Protein AF-A0A6A7ACC2-F1 (afdb_monomer)

Secondary structure (DSSP, 8-state):
----------SBTTSHHHHHHHHHHHHHHHHH-TTT---GGG-PBPPSEEEE---SSS--EEEE-TT-B--EEEEE----SS------TTTHHHHHH---TTSS-HHHHHHHHHHHHTT--EEE-HHHHS-TT-HHHHHHHHHHHHHHHHHSSEEEE-TT-SSTTS-S--B--GGG-PEEE------HHHHTT--TT-TTTS---HHHHHHSPPPP--TT--TT--EEE--------PPP-----

Sequence (245 aa):
MLSKLQHCDDSGTQSESTMALARAWLLDCLTNHRQCSVGDSTLPKLPMRVIDVGTRDEEPSLVHTQGRRGKYCALSYCWGRHPFLRTTKATLAEHQKRIPLDDFPRTLKDAILISRKLCIPYIWIDALCIIQDDANDWAHESKAMASIYRNAIVTIIAASANDTTEGCFQTRARNRVWPVRIPTKLSRKQRRLMYSLSQRRWNLSSDFWGACRRPPRDPSASQDDLFVYTDHLQRDRGPIDDRAW

Structure (mmCIF, N/CA/C/O backbone):
data_AF-A0A6A7ACC2-F1
#
_entry.id   AF-A0A6A7ACC2-F1
#
loop_
_atom_site.group_PDB
_atom_site.id
_atom_site.type_symbol
_atom_site.label_atom_id
_atom_site.label_alt_id
_atom_site.label_comp_id
_atom_site.label_asym_id
_atom_site.label_entity_id
_atom_site.label_seq_id
_atom_site.pdbx_PDB_ins_code
_atom_site.Cartn_x
_atom_site.Cartn_y
_atom_site.Cartn_z
_atom_site.occupancy
_atom_site.B_iso_or_equiv
_atom_site.auth_seq_id
_atom_site.auth_comp_id
_atom_site.auth_asym_id
_atom_site.auth_atom_id
_atom_site.pdbx_PDB_model_num
ATOM 1 N N . MET A 1 1 ? 37.358 0.797 -9.051 1.00 29.05 1 MET A N 1
ATOM 2 C CA . MET A 1 1 ? 36.995 -0.635 -9.030 1.00 29.05 1 MET A CA 1
ATOM 3 C C . MET A 1 1 ? 35.478 -0.751 -9.201 1.00 29.05 1 MET A C 1
ATOM 5 O O . MET A 1 1 ? 34.773 -1.092 -8.267 1.00 29.05 1 MET A O 1
ATOM 9 N N . LEU A 1 2 ? 34.957 -0.361 -10.373 1.00 27.44 2 LEU A N 1
ATOM 10 C CA . LEU A 1 2 ? 33.524 -0.455 -10.677 1.00 27.44 2 LEU A CA 1
ATOM 11 C C . LEU A 1 2 ? 33.278 -1.864 -11.212 1.00 27.44 2 LEU A C 1
ATOM 13 O O . LEU A 1 2 ? 33.616 -2.169 -12.356 1.00 27.44 2 LEU A O 1
ATOM 17 N N . SER A 1 3 ? 32.825 -2.746 -10.325 1.00 29.25 3 SER A N 1
ATOM 18 C CA . SER A 1 3 ? 32.486 -4.119 -10.660 1.00 29.25 3 SER A CA 1
ATOM 19 C C . SER A 1 3 ? 31.404 -4.154 -11.741 1.00 29.25 3 SER A C 1
ATOM 21 O O . SER A 1 3 ? 30.505 -3.318 -11.813 1.00 29.25 3 SER A O 1
ATOM 23 N N . LYS A 1 4 ? 31.589 -5.129 -12.627 1.00 30.12 4 LYS A N 1
ATOM 24 C CA . LYS A 1 4 ? 30.778 -5.505 -13.781 1.00 30.12 4 LYS A CA 1
ATOM 25 C C . LYS A 1 4 ? 29.283 -5.276 -13.522 1.00 30.12 4 LYS A C 1
ATOM 27 O O . LYS A 1 4 ? 28.722 -5.893 -12.622 1.00 30.12 4 LYS A O 1
ATOM 32 N N . LEU A 1 5 ? 28.642 -4.449 -14.353 1.00 36.09 5 LEU A N 1
ATOM 33 C CA . LEU A 1 5 ? 27.189 -4.473 -14.530 1.00 36.09 5 LEU A CA 1
ATOM 34 C C . LEU A 1 5 ? 26.838 -5.845 -15.112 1.00 36.09 5 LEU A C 1
ATOM 36 O O . LEU A 1 5 ? 26.884 -6.067 -16.320 1.00 36.09 5 LEU A O 1
ATOM 40 N N . GLN A 1 6 ? 26.610 -6.794 -14.212 1.00 38.88 6 GLN A N 1
ATOM 41 C CA . GLN A 1 6 ? 26.067 -8.104 -14.509 1.00 38.88 6 GLN A CA 1
ATOM 42 C C . GLN A 1 6 ? 24.732 -7.891 -15.217 1.00 38.88 6 GLN A C 1
ATOM 44 O O . GLN A 1 6 ? 23.951 -7.035 -14.807 1.00 38.88 6 GLN A O 1
ATOM 49 N N . HIS A 1 7 ? 24.531 -8.619 -16.315 1.00 45.34 7 HIS A N 1
ATOM 50 C CA . HIS A 1 7 ? 23.350 -8.549 -17.164 1.00 45.34 7 HIS A CA 1
ATOM 51 C C . HIS A 1 7 ? 22.083 -8.499 -16.299 1.00 45.34 7 HIS A C 1
ATOM 53 O O . HIS A 1 7 ? 21.711 -9.488 -15.671 1.00 45.34 7 HIS A O 1
ATOM 59 N N . CYS A 1 8 ? 21.472 -7.320 -16.196 1.00 51.72 8 CYS A N 1
ATOM 60 C CA . CYS A 1 8 ? 20.226 -7.150 -15.478 1.00 51.72 8 CYS A CA 1
ATOM 61 C C . CYS A 1 8 ? 19.105 -7.642 -16.391 1.00 51.72 8 CYS A C 1
ATOM 63 O O . CYS A 1 8 ? 18.934 -7.160 -17.515 1.00 51.72 8 CYS A O 1
ATOM 65 N N . ASP A 1 9 ? 18.354 -8.632 -15.921 1.00 58.16 9 ASP A N 1
ATOM 66 C CA . ASP A 1 9 ? 17.100 -9.046 -16.536 1.00 58.16 9 ASP A CA 1
ATOM 67 C C . ASP A 1 9 ? 16.075 -7.906 -16.402 1.00 58.16 9 ASP A C 1
ATOM 69 O O . ASP A 1 9 ? 15.232 -7.892 -15.516 1.00 58.16 9 ASP A O 1
ATOM 73 N N . ASP A 1 10 ? 16.193 -6.889 -17.259 1.00 64.62 10 ASP A N 1
ATOM 74 C CA . ASP A 1 10 ? 15.272 -5.750 -17.335 1.00 64.62 10 ASP A CA 1
ATOM 75 C C . ASP A 1 10 ? 14.069 -6.069 -18.244 1.00 64.62 10 ASP A C 1
ATOM 77 O O . ASP A 1 10 ? 13.765 -5.349 -19.195 1.00 64.62 10 ASP A O 1
ATOM 81 N N . SER A 1 11 ? 13.447 -7.233 -18.046 1.00 70.31 11 SER A N 1
ATOM 82 C CA . SER A 1 11 ? 12.249 -7.664 -18.787 1.00 70.31 11 SER A CA 1
ATOM 83 C C . SER A 1 11 ? 10.972 -6.945 -18.333 1.00 70.31 11 SER A C 1
ATOM 85 O O . SER A 1 11 ? 9.970 -6.935 -19.048 1.00 70.31 11 SER A O 1
ATOM 87 N N . GLY A 1 12 ? 10.993 -6.288 -17.173 1.00 81.31 12 GLY A N 1
ATOM 88 C CA . GLY A 1 12 ? 9.861 -5.530 -16.645 1.00 81.31 12 GLY A CA 1
ATOM 89 C C . GLY A 1 12 ? 10.159 -4.847 -15.315 1.00 81.31 12 GLY A C 1
ATOM 90 O O . GLY A 1 12 ? 11.206 -5.067 -14.701 1.00 81.31 12 GLY A O 1
ATOM 91 N N . THR A 1 13 ? 9.213 -4.037 -14.841 1.00 85.38 13 THR A N 1
ATOM 92 C CA . THR A 1 13 ? 9.364 -3.264 -13.595 1.00 85.38 13 THR A CA 1
ATOM 93 C C . THR A 1 13 ? 9.353 -4.125 -12.327 1.00 85.38 13 THR A C 1
ATOM 95 O O . THR A 1 13 ? 9.783 -3.660 -11.278 1.00 85.38 13 THR A O 1
ATOM 98 N N . GLN A 1 14 ? 8.933 -5.392 -12.421 1.00 88.12 14 GLN A N 1
ATOM 99 C CA . GLN A 1 14 ? 9.008 -6.370 -11.324 1.00 88.12 14 GLN A CA 1
ATOM 100 C C . GLN A 1 14 ? 10.388 -7.026 -11.151 1.00 88.12 14 GLN A C 1
ATOM 102 O O . GLN A 1 14 ? 10.594 -7.766 -10.183 1.00 88.12 14 GLN A O 1
ATOM 107 N N . SER A 1 15 ? 11.307 -6.799 -12.099 1.00 87.88 15 SER A N 1
ATOM 108 C CA . SER A 1 15 ? 12.642 -7.405 -12.107 1.00 87.88 15 SER A CA 1
ATOM 109 C C . SER A 1 15 ? 13.429 -7.092 -10.839 1.00 87.88 15 SER A C 1
ATOM 111 O O . SER A 1 15 ? 13.297 -6.018 -10.243 1.00 87.88 15 SER A O 1
ATOM 113 N N . GLU A 1 16 ? 14.309 -8.013 -10.449 1.00 87.62 16 GLU A N 1
ATOM 114 C CA . GLU A 1 16 ? 15.134 -7.826 -9.256 1.00 87.62 16 GLU A CA 1
ATOM 115 C C . GLU A 1 16 ? 16.072 -6.622 -9.393 1.00 87.62 16 GLU A C 1
ATOM 117 O O . GLU A 1 16 ? 16.288 -5.900 -8.425 1.00 87.62 16 GLU A O 1
ATOM 122 N N . SER A 1 17 ? 16.548 -6.322 -10.605 1.00 85.31 17 SER A N 1
ATOM 123 C CA . SER A 1 17 ? 17.322 -5.108 -10.877 1.00 85.31 17 SER A CA 1
ATOM 124 C C . SER A 1 17 ? 16.520 -3.829 -10.643 1.00 85.31 17 SER A C 1
ATOM 126 O O . SER A 1 17 ? 17.049 -2.885 -10.057 1.00 85.31 17 SER A O 1
ATOM 128 N N . THR A 1 18 ? 15.247 -3.787 -11.056 1.00 89.25 18 THR A N 1
ATOM 129 C CA . THR A 1 18 ? 14.388 -2.613 -10.823 1.00 89.25 18 THR A CA 1
ATOM 130 C C . THR A 1 18 ? 14.084 -2.450 -9.338 1.00 89.25 18 THR A C 1
ATOM 132 O O . THR A 1 18 ? 14.182 -1.347 -8.805 1.00 89.25 18 THR A O 1
ATOM 135 N N . MET A 1 19 ? 13.792 -3.549 -8.640 1.00 90.19 19 MET A N 1
ATOM 136 C CA . MET A 1 19 ? 13.539 -3.515 -7.199 1.00 90.19 19 MET A CA 1
ATOM 137 C C . MET A 1 19 ? 14.792 -3.158 -6.393 1.00 90.19 19 MET A C 1
ATOM 139 O O . MET A 1 19 ? 14.704 -2.393 -5.434 1.00 90.19 19 MET A O 1
ATOM 143 N N . ALA A 1 20 ? 15.970 -3.638 -6.799 1.00 89.19 20 ALA A N 1
ATOM 144 C CA . ALA A 1 20 ? 17.241 -3.246 -6.199 1.00 89.19 20 ALA A CA 1
ATOM 145 C C . ALA A 1 20 ? 17.528 -1.752 -6.400 1.00 89.19 20 ALA A C 1
ATOM 147 O O . ALA A 1 20 ? 17.967 -1.091 -5.460 1.00 89.19 20 ALA A O 1
ATOM 148 N N . LEU A 1 21 ? 17.226 -1.209 -7.583 1.00 91.44 21 LEU A N 1
ATOM 149 C CA . LEU A 1 21 ? 17.340 0.223 -7.852 1.00 91.44 21 LEU A CA 1
ATOM 150 C C . LEU A 1 21 ? 16.381 1.042 -6.977 1.00 91.44 21 LEU A C 1
ATOM 152 O O . LEU A 1 21 ? 16.810 2.008 -6.353 1.00 91.44 21 LEU A O 1
ATOM 156 N N . ALA A 1 22 ? 15.116 0.625 -6.870 1.00 92.94 22 ALA A N 1
ATOM 157 C CA . ALA A 1 22 ? 14.130 1.280 -6.011 1.00 92.94 22 ALA A CA 1
ATOM 158 C C . ALA A 1 22 ? 14.567 1.284 -4.535 1.00 92.94 22 ALA A C 1
ATOM 160 O O . ALA A 1 22 ? 14.487 2.317 -3.871 1.00 92.94 22 ALA A O 1
ATOM 161 N N . ARG A 1 23 ? 15.101 0.159 -4.035 1.00 92.38 23 ARG A N 1
ATOM 162 C CA . ARG A 1 23 ? 15.702 0.085 -2.693 1.00 92.38 23 ARG A CA 1
ATOM 163 C C . ARG A 1 23 ? 16.875 1.045 -2.538 1.00 92.38 23 ARG A C 1
ATOM 165 O O . ARG A 1 23 ? 16.944 1.743 -1.534 1.00 92.38 23 ARG A O 1
ATOM 172 N N . ALA A 1 24 ? 17.785 1.086 -3.511 1.00 91.81 24 ALA A N 1
ATOM 173 C CA . ALA A 1 24 ? 18.952 1.960 -3.458 1.00 91.81 24 ALA A CA 1
ATOM 174 C C . ALA A 1 24 ? 18.547 3.440 -3.400 1.00 91.81 24 ALA A C 1
ATOM 176 O O . ALA A 1 24 ? 19.060 4.174 -2.562 1.00 91.81 24 ALA A O 1
ATOM 177 N N . TRP A 1 25 ? 17.582 3.862 -4.223 1.00 94.56 25 TRP A N 1
ATOM 178 C CA . TRP A 1 25 ? 17.047 5.227 -4.195 1.00 94.56 25 TRP A CA 1
ATOM 179 C C . TRP A 1 25 ? 16.340 5.558 -2.884 1.00 94.56 25 TRP A C 1
ATOM 181 O O . TRP A 1 25 ? 16.518 6.651 -2.353 1.00 94.56 25 TRP A O 1
ATOM 191 N N . LEU A 1 26 ? 15.563 4.622 -2.333 1.00 92.62 26 LEU A N 1
ATOM 192 C CA . LEU A 1 26 ? 14.916 4.828 -1.042 1.00 92.62 26 LEU A CA 1
ATOM 193 C C . LEU A 1 26 ? 15.948 4.967 0.089 1.00 92.62 26 LEU A C 1
ATOM 195 O O . LEU A 1 26 ? 15.831 5.865 0.917 1.00 92.62 26 LEU A O 1
ATOM 199 N N . LEU A 1 27 ? 16.971 4.110 0.115 1.00 90.56 27 LEU A N 1
ATOM 200 C CA . LEU A 1 27 ? 18.045 4.173 1.108 1.00 90.56 27 LEU A CA 1
ATOM 201 C C . LEU A 1 27 ? 18.8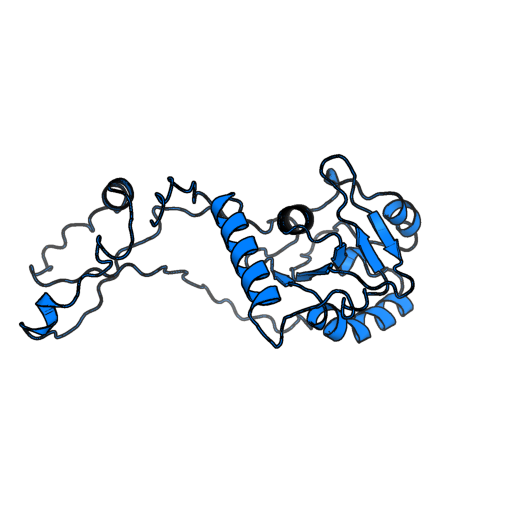47 5.471 1.001 1.00 90.56 27 LEU A C 1
ATOM 203 O O . LEU A 1 27 ? 19.123 6.096 2.021 1.00 90.56 27 LEU A O 1
ATOM 207 N N . ASP A 1 28 ? 19.179 5.901 -0.213 1.00 90.94 28 ASP A N 1
ATOM 208 C CA . ASP A 1 28 ? 19.853 7.177 -0.458 1.00 90.94 28 ASP A CA 1
ATOM 209 C C . ASP A 1 28 ? 19.001 8.354 0.036 1.00 90.94 28 ASP A C 1
ATOM 211 O O . ASP A 1 28 ? 19.477 9.191 0.799 1.00 90.94 28 ASP A O 1
ATOM 215 N N . CYS A 1 29 ? 17.701 8.349 -0.275 1.00 89.88 29 CYS A N 1
ATOM 216 C CA . CYS A 1 29 ? 16.762 9.362 0.200 1.00 89.88 29 CYS A CA 1
ATOM 217 C C . CYS A 1 29 ? 16.728 9.437 1.736 1.00 89.88 29 CYS A C 1
ATOM 219 O O . CYS A 1 29 ? 16.853 10.513 2.315 1.00 89.88 29 CYS A O 1
ATOM 221 N N . LEU A 1 30 ? 16.616 8.294 2.415 1.00 87.75 30 LEU A N 1
ATOM 222 C CA . LEU A 1 30 ? 16.522 8.251 3.877 1.00 87.75 30 LEU A CA 1
ATOM 223 C C . LEU A 1 30 ? 17.847 8.580 4.580 1.00 87.75 30 LEU A C 1
ATOM 225 O O . LEU A 1 30 ? 17.833 9.068 5.709 1.00 87.75 30 LEU A O 1
ATOM 229 N N . THR A 1 31 ? 18.992 8.328 3.948 1.00 87.25 31 THR A N 1
ATOM 230 C CA . THR A 1 31 ? 20.308 8.538 4.577 1.00 87.25 31 THR A CA 1
ATOM 231 C C . THR A 1 31 ? 20.924 9.893 4.241 1.00 87.25 31 THR A C 1
ATOM 233 O O . THR A 1 31 ? 21.512 10.517 5.121 1.00 87.25 31 THR A O 1
ATOM 236 N N . ASN A 1 32 ? 20.754 10.382 3.010 1.00 87.69 32 ASN A N 1
ATOM 237 C CA . ASN A 1 32 ? 21.479 11.546 2.500 1.00 87.69 32 ASN A CA 1
ATOM 238 C C . ASN A 1 32 ? 20.610 12.804 2.344 1.00 87.69 32 ASN A C 1
ATOM 240 O O . ASN A 1 32 ? 21.149 13.915 2.311 1.00 87.69 32 ASN A O 1
ATOM 244 N N . HIS A 1 33 ? 19.277 12.691 2.280 1.00 87.38 33 HIS A N 1
ATOM 245 C CA . HIS A 1 33 ? 18.411 13.870 2.183 1.00 87.38 33 HIS A CA 1
ATOM 246 C C . HIS A 1 33 ? 17.986 14.370 3.564 1.00 87.38 33 HIS A C 1
ATOM 248 O O . HIS A 1 33 ? 17.136 13.779 4.223 1.00 87.38 33 HIS A O 1
ATOM 254 N N . ARG A 1 34 ? 18.477 15.552 3.957 1.00 84.75 34 ARG A N 1
ATOM 255 C CA . ARG A 1 34 ? 18.165 16.182 5.258 1.00 84.75 34 ARG A CA 1
ATOM 256 C C . ARG A 1 34 ? 16.670 16.286 5.580 1.00 84.75 34 ARG A C 1
ATOM 258 O O . ARG A 1 34 ? 16.299 16.220 6.743 1.00 84.75 34 ARG A O 1
ATOM 265 N N . GLN A 1 35 ? 15.828 16.495 4.569 1.00 82.56 35 GLN A N 1
ATOM 266 C CA . GLN A 1 35 ? 14.375 16.631 4.737 1.00 82.56 35 GLN A CA 1
ATOM 267 C C . GLN A 1 35 ? 13.645 15.282 4.822 1.00 82.56 35 GLN A C 1
ATOM 269 O O . GLN A 1 35 ? 12.494 15.246 5.246 1.00 82.56 35 GLN A O 1
ATOM 274 N N . CYS A 1 36 ? 14.297 14.191 4.413 1.00 81.56 36 CYS A N 1
ATOM 275 C CA . CYS A 1 36 ? 13.718 12.849 4.354 1.00 81.56 36 CYS A CA 1
ATOM 276 C C . CYS A 1 36 ? 14.330 11.899 5.389 1.00 81.56 36 CYS A C 1
ATOM 278 O O . CYS A 1 36 ? 13.796 10.813 5.599 1.00 81.56 36 CYS A O 1
ATOM 280 N N . SER A 1 37 ? 15.437 12.279 6.033 1.00 71.12 37 SER A N 1
ATOM 281 C CA . SER A 1 37 ? 16.077 11.470 7.062 1.00 71.12 37 SER A CA 1
ATOM 282 C C . SER A 1 37 ? 15.162 11.269 8.266 1.00 71.12 37 SER A C 1
ATOM 284 O O . SER A 1 37 ? 14.928 12.180 9.057 1.00 71.12 37 SER A O 1
ATOM 286 N N . VAL A 1 38 ? 14.670 10.040 8.411 1.00 65.44 38 VAL A N 1
ATOM 287 C CA . VAL A 1 38 ? 13.908 9.582 9.574 1.00 65.44 38 VAL A CA 1
ATOM 288 C C . VAL A 1 38 ? 14.876 8.840 10.497 1.00 65.44 38 VAL A C 1
ATOM 290 O O . VAL A 1 38 ? 15.199 7.680 10.251 1.00 65.44 38 VAL A O 1
ATOM 293 N N . GLY A 1 39 ? 15.371 9.502 11.544 1.00 61.06 39 GLY A N 1
ATOM 294 C CA . GLY A 1 39 ? 16.092 8.830 12.634 1.00 61.06 39 GLY A CA 1
ATOM 295 C C . GLY A 1 39 ? 15.158 7.954 13.483 1.00 61.06 39 GLY A C 1
ATOM 296 O O . GLY A 1 39 ? 13.943 8.170 13.487 1.00 61.06 39 GLY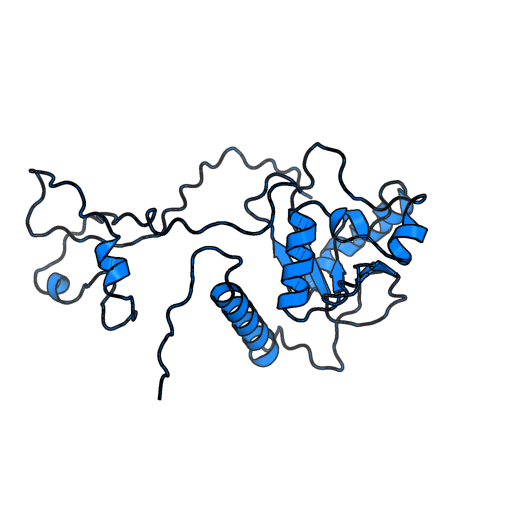 A O 1
ATOM 297 N N . ASP A 1 40 ? 15.699 6.998 14.243 1.00 56.31 40 ASP A N 1
ATOM 298 C CA . ASP A 1 40 ? 14.899 6.053 15.050 1.00 56.31 40 ASP A CA 1
ATOM 299 C C . ASP A 1 40 ? 13.994 6.739 16.091 1.00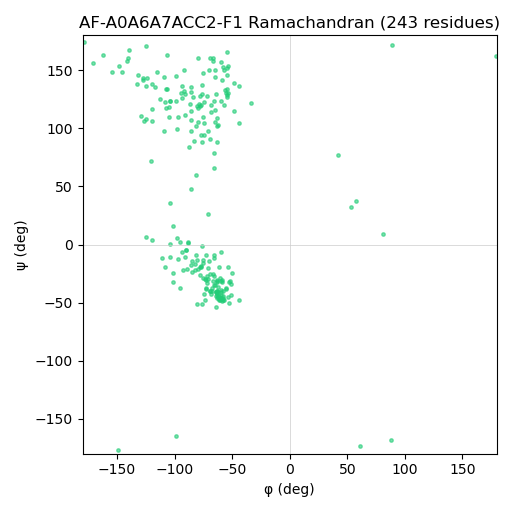 56.31 40 ASP A C 1
ATOM 301 O O . ASP A 1 40 ? 12.879 6.285 16.346 1.00 56.31 40 ASP A O 1
ATOM 305 N N . SER A 1 41 ? 14.393 7.899 16.620 1.00 56.75 41 SER A N 1
ATOM 306 C CA . SER A 1 41 ? 13.567 8.726 17.517 1.00 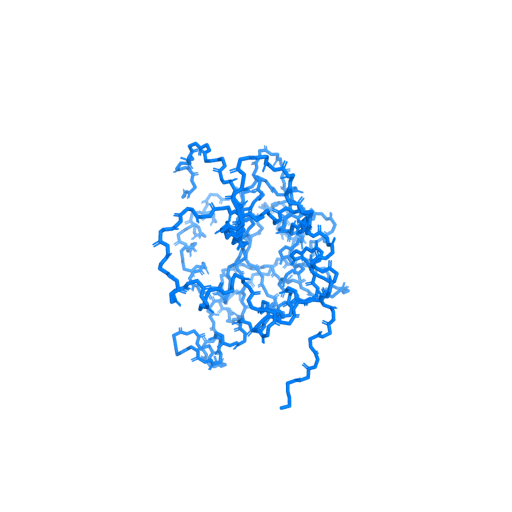56.75 41 SER A CA 1
ATOM 307 C C . SER A 1 41 ? 12.459 9.524 16.804 1.00 56.75 41 SER A C 1
ATOM 309 O O . SER A 1 41 ? 11.676 10.211 17.458 1.00 56.75 41 SER A O 1
ATOM 311 N N . THR A 1 42 ? 12.357 9.437 15.472 1.00 74.19 42 THR A N 1
ATOM 312 C CA . THR A 1 42 ? 11.482 10.285 14.636 1.00 74.19 42 THR A CA 1
ATOM 313 C C . THR A 1 42 ? 10.504 9.519 13.743 1.00 74.19 42 THR A C 1
ATOM 315 O O . THR A 1 42 ? 9.790 10.154 12.968 1.00 74.19 42 THR A O 1
ATOM 318 N N . LEU A 1 43 ? 10.410 8.184 13.867 1.00 85.06 43 LEU A N 1
ATOM 319 C CA . LEU A 1 43 ? 9.491 7.350 13.069 1.00 85.06 43 LEU A CA 1
ATOM 320 C C . LEU A 1 43 ? 8.098 7.981 12.960 1.00 85.06 43 LEU A C 1
ATOM 322 O O . LEU A 1 43 ? 7.602 8.459 13.978 1.00 85.06 43 LEU A O 1
ATOM 326 N N . PRO A 1 44 ? 7.440 8.001 11.791 1.00 87.94 44 PRO A N 1
ATOM 327 C CA . PRO A 1 44 ? 6.154 8.669 11.656 1.00 87.94 44 PRO A CA 1
ATOM 328 C C . PRO A 1 44 ? 5.088 7.986 12.518 1.00 87.94 44 PRO A C 1
ATOM 330 O O . PRO A 1 44 ? 5.142 6.782 12.789 1.00 87.94 44 PRO A O 1
ATOM 333 N N . LYS A 1 45 ? 4.106 8.773 12.971 1.00 91.88 45 LYS A N 1
ATOM 334 C CA . LYS A 1 45 ? 2.904 8.218 13.597 1.00 91.88 45 LYS A CA 1
ATOM 335 C C . LYS A 1 45 ? 2.168 7.402 12.538 1.00 91.88 45 LYS A C 1
ATOM 337 O O . LYS A 1 45 ? 1.943 7.905 11.437 1.00 91.88 45 LYS A O 1
ATOM 342 N N . LEU A 1 46 ? 1.819 6.163 12.869 1.00 96.06 46 LEU A N 1
ATOM 343 C CA . LEU A 1 46 ? 1.038 5.344 11.958 1.00 96.06 46 LEU A CA 1
ATOM 344 C C . LEU A 1 46 ? -0.400 5.889 11.863 1.00 96.06 46 LEU A C 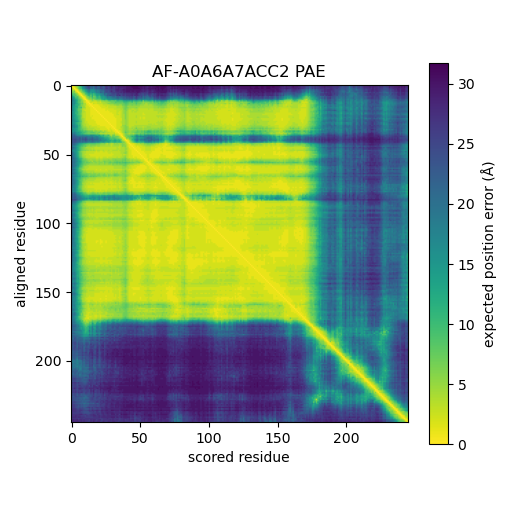1
ATOM 346 O O . LEU A 1 46 ? -0.909 6.448 12.845 1.00 96.06 46 LEU A O 1
ATOM 350 N N . PRO A 1 47 ? -1.070 5.704 10.713 1.00 97.00 47 PRO A N 1
ATOM 351 C CA . PRO A 1 47 ? -2.517 5.883 10.597 1.00 97.00 47 PRO A CA 1
ATOM 352 C C . PRO A 1 47 ? -3.264 5.034 11.631 1.00 97.00 47 PRO A C 1
ATOM 354 O O . PRO A 1 47 ? -2.681 4.117 12.213 1.00 97.00 47 PRO A O 1
ATOM 357 N N . MET A 1 48 ? -4.553 5.296 11.865 1.00 97.00 48 MET A N 1
ATOM 358 C CA . MET A 1 48 ? -5.334 4.533 12.852 1.00 97.00 48 MET A CA 1
ATOM 359 C C . MET A 1 48 ? -5.289 3.028 12.575 1.00 97.00 48 MET A C 1
ATOM 361 O O . MET A 1 48 ? -5.169 2.225 13.504 1.00 97.00 48 MET A O 1
ATOM 365 N N . ARG A 1 49 ? -5.327 2.661 11.293 1.00 98.06 49 ARG A N 1
ATOM 366 C CA . ARG A 1 49 ? -5.171 1.294 10.810 1.00 98.06 49 ARG A CA 1
ATOM 367 C C . ARG A 1 49 ? -4.178 1.225 9.666 1.00 98.06 49 ARG A C 1
ATOM 369 O O . ARG A 1 49 ? -4.103 2.129 8.843 1.00 98.06 49 ARG A O 1
ATOM 376 N N . VAL A 1 50 ? -3.450 0.123 9.612 1.00 98.50 50 VAL A N 1
ATOM 377 C CA . VAL A 1 50 ? -2.549 -0.245 8.515 1.00 98.50 50 VAL A CA 1
ATOM 378 C C . VAL A 1 50 ? -2.678 -1.738 8.262 1.00 98.50 50 VAL A C 1
ATOM 380 O O . VAL A 1 50 ? -3.125 -2.474 9.138 1.00 98.50 50 VAL A O 1
ATOM 383 N N . ILE A 1 51 ? -2.272 -2.193 7.087 1.00 98.69 51 ILE A N 1
ATOM 384 C CA . ILE A 1 51 ? -2.035 -3.609 6.837 1.00 98.69 51 ILE A CA 1
ATOM 385 C C . ILE A 1 51 ? -0.605 -3.927 7.262 1.00 98.69 51 ILE A C 1
ATOM 387 O O . ILE A 1 51 ? 0.332 -3.324 6.737 1.00 98.69 51 ILE A O 1
ATOM 391 N N . ASP A 1 52 ? -0.435 -4.849 8.208 1.00 98.44 52 ASP A N 1
ATOM 392 C CA . ASP A 1 52 ? 0.833 -5.554 8.377 1.00 98.44 52 ASP A CA 1
ATOM 393 C C . ASP A 1 52 ? 1.014 -6.456 7.165 1.00 98.44 52 ASP A C 1
ATOM 395 O O . ASP A 1 52 ? 0.150 -7.281 6.857 1.00 98.44 52 ASP A O 1
ATOM 399 N N . VAL A 1 53 ? 2.098 -6.236 6.425 1.00 97.88 53 VAL A N 1
ATOM 400 C CA . VAL A 1 53 ? 2.331 -6.952 5.174 1.00 97.88 53 VAL A CA 1
ATOM 401 C C . VAL A 1 53 ? 2.771 -8.387 5.418 1.00 97.88 53 VAL A C 1
ATOM 403 O O . VAL A 1 53 ? 2.768 -9.152 4.460 1.00 97.88 53 VAL A O 1
ATOM 406 N N . GLY A 1 54 ? 3.149 -8.763 6.643 1.00 95.06 54 GLY A N 1
ATOM 407 C CA . GLY A 1 54 ? 3.672 -10.084 6.969 1.00 95.06 54 GLY A CA 1
ATOM 408 C C . GLY A 1 54 ? 4.961 -10.431 6.217 1.00 95.06 54 GLY A C 1
ATOM 409 O O . GLY A 1 54 ? 5.555 -9.628 5.487 1.00 95.06 54 GLY A O 1
ATOM 410 N N . THR A 1 55 ? 5.401 -11.669 6.383 1.00 93.00 55 THR A N 1
ATOM 411 C CA . THR A 1 55 ? 6.561 -12.235 5.690 1.00 93.00 55 THR A CA 1
ATOM 412 C C . THR A 1 55 ? 6.141 -13.074 4.479 1.00 93.00 55 THR A C 1
ATOM 414 O O . THR A 1 55 ? 5.029 -12.961 3.969 1.00 93.00 55 THR A O 1
ATOM 417 N N . ARG A 1 56 ? 7.050 -13.892 3.937 1.00 87.88 56 ARG A N 1
ATOM 418 C CA . ARG A 1 56 ? 6.725 -14.809 2.836 1.00 87.88 56 ARG A CA 1
ATOM 419 C C . ARG A 1 56 ? 5.719 -15.883 3.261 1.00 87.88 56 ARG A C 1
ATOM 421 O O . ARG A 1 56 ? 4.894 -16.265 2.438 1.00 87.88 56 ARG A O 1
ATOM 428 N N . ASP A 1 57 ? 5.808 -16.328 4.509 1.00 89.94 57 ASP A N 1
ATOM 429 C CA . ASP A 1 57 ? 5.044 -17.456 5.048 1.00 89.94 57 ASP A CA 1
ATOM 430 C C . ASP A 1 57 ? 3.888 -16.994 5.954 1.00 89.94 57 ASP A C 1
ATOM 432 O O . ASP A 1 57 ? 3.135 -17.810 6.480 1.00 89.94 57 ASP A O 1
ATOM 436 N N . GLU A 1 58 ? 3.732 -15.679 6.120 1.00 93.88 58 GLU A N 1
ATOM 437 C CA . GLU A 1 58 ? 2.676 -15.063 6.917 1.00 93.88 58 GLU A CA 1
ATOM 438 C C . GLU A 1 58 ? 1.765 -14.213 6.031 1.00 93.88 58 GLU A C 1
ATOM 440 O O . GLU A 1 58 ? 2.207 -13.429 5.181 1.00 93.88 58 GLU A O 1
ATOM 445 N N . GLU A 1 59 ? 0.467 -14.370 6.256 1.00 96.88 59 GLU A N 1
ATOM 446 C CA . GLU A 1 59 ? -0.553 -13.614 5.545 1.00 96.88 59 GLU A CA 1
ATOM 447 C C . GLU A 1 59 ? -0.634 -12.171 6.055 1.00 96.88 59 GLU A C 1
ATOM 449 O O . GLU A 1 59 ? -0.429 -11.927 7.250 1.00 96.88 59 GLU A O 1
ATOM 454 N N . PRO A 1 60 ? -0.975 -11.205 5.185 1.00 98.19 60 PRO A N 1
ATOM 455 C CA . PRO A 1 60 ? -1.261 -9.848 5.619 1.00 98.19 60 PRO A CA 1
ATOM 456 C C . PRO A 1 60 ? -2.396 -9.793 6.646 1.00 98.19 60 PRO A C 1
ATOM 458 O O . PRO A 1 60 ? -3.305 -10.622 6.634 1.00 98.19 60 PRO A O 1
ATOM 461 N N . SER A 1 61 ? -2.398 -8.782 7.509 1.00 98.31 61 SER A N 1
ATOM 462 C CA . SER A 1 61 ? -3.493 -8.566 8.464 1.00 98.31 61 SER A CA 1
ATOM 463 C C . SER A 1 61 ? -3.745 -7.085 8.714 1.00 98.31 61 SER A C 1
ATOM 465 O O . SER A 1 61 ? -2.840 -6.255 8.644 1.00 98.31 61 SER A O 1
ATOM 467 N N . LEU A 1 62 ? -4.997 -6.731 8.994 1.00 98.56 62 LEU A N 1
ATOM 468 C CA . LEU A 1 62 ? -5.383 -5.372 9.353 1.00 98.56 62 LEU A CA 1
ATOM 469 C C . LEU A 1 62 ? -5.074 -5.109 10.827 1.00 98.56 62 LEU A C 1
ATOM 471 O O . LEU A 1 62 ? -5.654 -5.714 11.721 1.00 98.56 62 LEU A O 1
ATOM 475 N N . VAL A 1 63 ? -4.213 -4.138 11.100 1.00 98.06 63 VAL A N 1
ATOM 476 C CA . VAL A 1 63 ? -3.773 -3.809 12.455 1.00 98.06 63 VAL A CA 1
ATOM 477 C C . VAL A 1 63 ? -4.301 -2.443 12.858 1.00 98.06 63 VAL A C 1
ATOM 479 O O . VAL A 1 63 ? -4.035 -1.438 12.198 1.00 98.06 63 VAL A O 1
ATOM 482 N N . HIS A 1 64 ? -5.001 -2.383 13.992 1.00 96.88 64 HIS A N 1
ATOM 483 C CA . HIS A 1 64 ? -5.290 -1.118 14.658 1.00 96.88 64 HIS A CA 1
ATOM 484 C C . HIS A 1 64 ? -4.041 -0.652 15.412 1.00 96.88 64 HIS A C 1
ATOM 486 O O . HIS A 1 64 ? -3.542 -1.327 16.312 1.00 96.88 64 HIS A O 1
ATOM 492 N N . THR A 1 65 ? -3.515 0.516 15.061 1.00 95.69 65 THR A N 1
ATOM 493 C CA . THR A 1 65 ? -2.170 0.928 15.486 1.00 95.69 65 THR A CA 1
ATOM 494 C C . THR A 1 65 ? -2.138 1.519 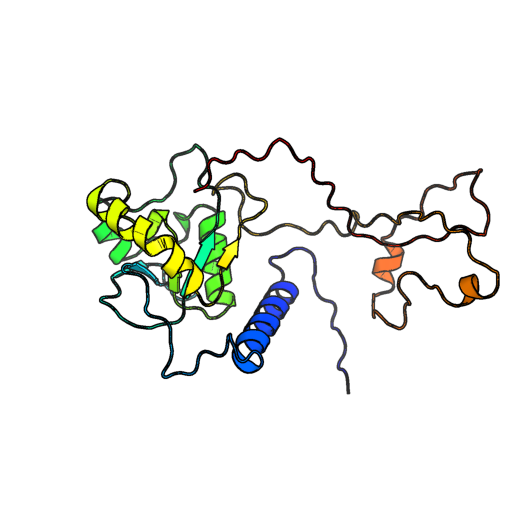16.883 1.00 95.69 65 THR A C 1
ATOM 496 O O . THR A 1 65 ? -1.077 1.546 17.494 1.00 95.69 65 THR A O 1
ATOM 499 N N . GLN A 1 66 ? -3.272 2.014 17.393 1.00 92.75 66 GLN A N 1
ATOM 500 C CA . GLN A 1 66 ? -3.377 2.616 18.733 1.00 92.75 66 GLN A CA 1
ATOM 501 C C . GLN A 1 66 ? -2.340 3.737 18.966 1.00 92.75 66 GLN A C 1
ATOM 503 O O . GLN A 1 66 ? -1.841 3.932 20.069 1.00 92.75 66 GLN A O 1
ATOM 508 N N . GLY A 1 67 ? -1.982 4.475 17.908 1.00 89.50 67 GLY A N 1
ATOM 509 C CA . GLY A 1 67 ? -1.008 5.568 17.986 1.00 89.50 67 GLY A CA 1
ATOM 510 C C . GLY A 1 67 ? 0.460 5.134 17.965 1.00 89.50 67 GLY A C 1
ATOM 511 O O . GLY A 1 67 ? 1.334 5.984 18.152 1.00 89.50 67 GLY A O 1
ATOM 512 N N . ARG A 1 68 ? 0.745 3.851 17.695 1.00 94.12 68 ARG A N 1
ATOM 513 C CA . ARG A 1 68 ? 2.100 3.349 17.432 1.00 94.12 68 ARG A CA 1
ATOM 514 C C . ARG A 1 68 ? 2.781 4.150 16.319 1.00 94.12 68 ARG A C 1
ATOM 516 O O . ARG A 1 68 ? 2.146 4.721 15.430 1.00 94.12 68 ARG A O 1
ATOM 523 N N . ARG A 1 69 ? 4.109 4.170 16.370 1.00 93.56 69 ARG A N 1
ATOM 524 C CA . ARG A 1 69 ? 4.971 4.794 15.362 1.00 93.56 69 ARG A CA 1
ATOM 525 C C . ARG A 1 69 ? 5.689 3.699 14.587 1.00 93.56 69 ARG A C 1
ATOM 527 O O . ARG A 1 69 ? 6.029 2.667 15.160 1.00 93.56 69 ARG A O 1
ATOM 534 N N . GLY A 1 70 ? 5.899 3.904 13.295 1.00 93.38 70 GLY A N 1
ATOM 535 C CA . GLY A 1 70 ? 6.475 2.873 12.442 1.00 93.38 70 GLY A CA 1
ATOM 536 C C . GLY A 1 70 ? 6.610 3.313 10.995 1.00 93.38 70 GLY A C 1
ATOM 537 O O . GLY A 1 70 ? 5.980 4.273 10.562 1.00 93.38 70 GLY A O 1
ATOM 538 N N . LYS A 1 71 ? 7.449 2.602 10.242 1.00 94.12 71 LYS A N 1
ATOM 539 C CA . LYS A 1 71 ? 7.604 2.816 8.801 1.00 94.12 71 LYS A CA 1
ATOM 540 C C . LYS A 1 71 ? 6.431 2.175 8.076 1.00 94.12 71 LYS A C 1
ATOM 542 O O . LYS A 1 71 ? 6.172 0.992 8.273 1.00 94.12 71 LYS A O 1
ATOM 547 N N . TYR A 1 72 ? 5.771 2.940 7.223 1.00 97.19 72 TYR A N 1
ATOM 548 C CA . TYR A 1 72 ? 4.724 2.434 6.351 1.00 97.19 72 TYR A CA 1
ATOM 549 C C . TYR A 1 72 ? 4.810 3.092 4.980 1.00 97.19 72 TYR A C 1
ATOM 551 O O . TYR A 1 72 ? 5.381 4.178 4.837 1.00 97.19 72 TYR A O 1
ATOM 559 N N . CYS A 1 73 ? 4.252 2.432 3.979 1.00 97.50 73 CYS A N 1
ATOM 560 C CA . CYS A 1 73 ? 3.983 3.009 2.669 1.00 97.50 73 CYS A CA 1
ATOM 561 C C . CYS A 1 73 ? 2.479 3.249 2.496 1.00 97.50 73 CYS A C 1
ATOM 563 O O . CYS A 1 73 ? 1.661 2.696 3.227 1.00 97.50 73 CYS A O 1
ATOM 565 N N . ALA A 1 74 ? 2.109 4.076 1.527 1.00 98.44 74 ALA A N 1
ATOM 566 C CA . ALA A 1 74 ? 0.720 4.252 1.107 1.00 98.44 74 ALA A CA 1
ATOM 567 C C . ALA A 1 74 ? 0.548 3.759 -0.334 1.00 98.44 74 ALA A C 1
ATOM 569 O O . ALA A 1 74 ? 1.484 3.866 -1.130 1.00 98.44 74 ALA A O 1
ATOM 570 N N . LEU A 1 75 ? -0.629 3.232 -0.674 1.00 98.44 75 LEU A N 1
ATOM 571 C CA . LEU A 1 75 ? -0.982 2.855 -2.042 1.00 98.44 75 LEU A CA 1
ATOM 572 C C . LEU A 1 75 ? -1.933 3.886 -2.656 1.00 98.44 75 LEU A C 1
ATOM 574 O O . LEU A 1 75 ? -3.020 4.103 -2.135 1.00 98.44 75 LEU A O 1
ATOM 578 N N . SER A 1 76 ? -1.545 4.455 -3.797 1.00 97.12 76 SER A N 1
ATOM 579 C CA . SER A 1 76 ? -2.402 5.277 -4.654 1.00 97.12 76 SER A CA 1
ATOM 580 C C . SER A 1 76 ? -2.748 4.503 -5.928 1.00 97.12 76 SER A C 1
ATOM 582 O O . SER A 1 76 ? -1.858 4.026 -6.640 1.00 97.12 76 SER A O 1
ATOM 584 N N . TYR A 1 77 ? -4.041 4.326 -6.188 1.00 95.81 77 TYR A N 1
ATOM 585 C CA . TYR A 1 77 ? -4.555 3.450 -7.238 1.00 95.81 77 TYR A CA 1
ATOM 586 C C . TYR A 1 77 ? -6.008 3.793 -7.579 1.00 95.81 77 TYR A C 1
ATOM 588 O O . TYR A 1 77 ? -6.704 4.446 -6.803 1.00 95.81 77 TYR A O 1
ATOM 596 N N . CYS A 1 78 ? -6.474 3.314 -8.730 1.00 93.31 78 CYS A N 1
ATOM 597 C CA . CYS A 1 78 ? -7.880 3.375 -9.108 1.00 93.31 78 CYS A CA 1
ATOM 598 C C . CYS A 1 78 ? -8.602 2.106 -8.639 1.00 93.31 78 CYS A C 1
ATOM 600 O O . CYS A 1 78 ? -8.154 0.992 -8.906 1.00 93.31 78 CYS A O 1
ATOM 602 N N . TRP A 1 79 ? -9.736 2.267 -7.952 1.00 89.81 79 TRP A N 1
ATOM 603 C CA . TRP A 1 79 ? -10.534 1.136 -7.467 1.00 89.81 79 TRP A CA 1
ATOM 604 C C . TRP A 1 79 ? -11.165 0.337 -8.620 1.00 89.81 79 TRP A C 1
ATOM 606 O O . TRP A 1 79 ? -11.171 -0.895 -8.603 1.00 89.81 79 TRP A O 1
ATOM 616 N N . GLY A 1 80 ? -11.654 1.044 -9.644 1.00 87.25 80 GLY A N 1
ATOM 617 C CA . GLY A 1 80 ? -12.442 0.482 -10.741 1.00 87.25 80 GLY A CA 1
ATOM 618 C C . GLY A 1 80 ? -13.944 0.435 -10.444 1.00 87.25 80 GLY A C 1
ATOM 619 O O . GLY A 1 80 ? -14.428 1.052 -9.497 1.00 87.25 80 GLY A O 1
ATOM 620 N N . ARG A 1 81 ? -14.702 -0.278 -11.290 1.00 77.88 81 ARG A N 1
ATOM 621 C CA . ARG A 1 81 ? -16.180 -0.358 -11.215 1.00 77.88 81 ARG A CA 1
ATOM 622 C C . ARG A 1 81 ? -16.721 -1.669 -10.636 1.00 77.88 81 ARG A C 1
ATOM 624 O O . ARG A 1 81 ? -17.916 -1.760 -10.369 1.00 77.88 81 ARG A O 1
ATOM 631 N N . HIS A 1 82 ? -15.878 -2.682 -10.469 1.00 74.50 82 HIS A N 1
ATOM 632 C CA . HIS A 1 82 ? -16.289 -3.991 -9.966 1.00 74.50 82 HIS A CA 1
ATOM 633 C C . HIS A 1 82 ? -16.142 -4.068 -8.444 1.00 74.50 82 HIS A C 1
ATOM 635 O O . HIS A 1 82 ? -15.266 -3.401 -7.899 1.00 74.50 82 HIS A O 1
ATOM 641 N N . PRO A 1 83 ? -16.966 -4.869 -7.741 1.00 70.75 83 PRO A N 1
ATOM 642 C CA . PRO A 1 83 ? -16.724 -5.173 -6.338 1.00 70.75 83 PRO A CA 1
ATOM 643 C C . PRO A 1 83 ? -15.316 -5.741 -6.163 1.00 70.75 83 PRO A C 1
ATOM 645 O O . PRO A 1 83 ? -14.895 -6.615 -6.918 1.00 70.75 83 PRO A O 1
ATOM 648 N N . PHE A 1 84 ? -14.601 -5.246 -5.165 1.00 84.56 84 PHE A N 1
ATOM 649 C CA . PHE A 1 84 ? -13.232 -5.644 -4.876 1.00 84.56 84 PHE A CA 1
ATOM 650 C C . PHE A 1 84 ? -13.046 -5.769 -3.358 1.00 84.56 84 PHE A C 1
ATOM 652 O O . PHE A 1 84 ? -13.913 -5.362 -2.575 1.00 84.56 84 PHE A O 1
ATOM 659 N N . LEU A 1 85 ? -11.931 -6.373 -2.947 1.00 94.50 85 LEU A N 1
ATOM 660 C CA . LEU A 1 85 ? -11.609 -6.614 -1.544 1.00 94.50 85 LEU A CA 1
ATOM 661 C C . LEU A 1 85 ? -11.592 -5.298 -0.749 1.00 94.50 85 LEU A C 1
ATOM 663 O O . LEU A 1 85 ? -10.802 -4.397 -1.033 1.00 94.50 85 LEU A O 1
ATOM 667 N N . ARG A 1 86 ? -12.456 -5.205 0.264 1.00 96.19 86 ARG A N 1
ATOM 668 C CA . ARG A 1 86 ? -12.611 -4.024 1.120 1.00 96.19 86 ARG A CA 1
ATOM 669 C C . ARG A 1 86 ? -13.015 -4.410 2.537 1.00 96.19 86 ARG A C 1
ATOM 671 O O . ARG A 1 86 ? -13.661 -5.438 2.744 1.00 96.19 86 ARG A O 1
ATOM 678 N N . THR A 1 87 ? -12.680 -3.573 3.508 1.00 97.75 87 THR A N 1
ATOM 679 C CA . THR A 1 87 ? -13.082 -3.781 4.902 1.00 97.75 87 THR A CA 1
ATOM 680 C C . THR A 1 87 ? -14.470 -3.201 5.146 1.00 97.75 87 THR A C 1
ATOM 682 O O . THR A 1 87 ? -14.755 -2.053 4.812 1.00 97.75 87 THR A O 1
ATOM 685 N N . THR A 1 88 ? -15.328 -4.003 5.762 1.00 97.69 88 THR A N 1
ATOM 686 C CA . THR A 1 88 ? -16.656 -3.615 6.252 1.00 97.69 88 THR A CA 1
ATOM 687 C C . THR A 1 88 ? -16.762 -3.953 7.733 1.00 97.69 88 THR A C 1
ATOM 689 O O . THR A 1 88 ? -15.906 -4.669 8.260 1.00 97.69 88 THR A O 1
ATOM 692 N N . LYS A 1 89 ? -17.816 -3.509 8.421 1.00 97.69 89 LYS A N 1
ATOM 693 C CA . LYS A 1 89 ? -18.060 -3.904 9.820 1.00 97.69 89 LYS A CA 1
ATOM 694 C C . LYS A 1 89 ? -18.111 -5.421 9.991 1.00 97.69 89 LYS A C 1
ATOM 696 O O . LYS A 1 89 ? -17.600 -5.936 10.981 1.00 97.69 89 LYS A O 1
ATOM 701 N N . ALA A 1 90 ? -18.688 -6.123 9.014 1.00 97.69 90 ALA A N 1
ATOM 702 C CA . ALA A 1 90 ? -18.806 -7.578 9.027 1.00 97.69 90 ALA A CA 1
ATOM 703 C C . ALA A 1 90 ? -17.451 -8.283 8.851 1.00 97.69 90 ALA A C 1
ATOM 705 O O . ALA A 1 90 ? -17.185 -9.268 9.532 1.00 97.69 90 ALA A O 1
ATOM 706 N N . THR A 1 91 ? -16.579 -7.766 7.978 1.00 97.56 91 THR A N 1
ATOM 707 C CA . THR A 1 91 ? -15.283 -8.396 7.664 1.00 97.56 91 THR A CA 1
ATOM 708 C C . THR A 1 91 ? -14.130 -7.913 8.546 1.00 97.56 91 THR A C 1
ATOM 710 O O . THR A 1 91 ? -13.065 -8.525 8.552 1.00 97.56 91 THR A O 1
ATOM 713 N N . LEU A 1 92 ? -14.324 -6.850 9.336 1.00 97.81 92 LEU A N 1
ATOM 714 C CA . LEU A 1 92 ? -13.286 -6.224 10.162 1.00 97.81 92 LEU A CA 1
ATOM 715 C C . LEU A 1 92 ? -12.554 -7.225 11.066 1.00 97.81 92 LEU A C 1
ATOM 717 O O . LEU A 1 92 ? -11.325 -7.263 11.072 1.00 97.81 92 LEU A O 1
ATOM 721 N N . ALA A 1 93 ? -13.300 -8.036 11.820 1.00 98.00 93 ALA A N 1
ATOM 722 C CA . ALA A 1 93 ? -12.720 -8.989 12.766 1.00 98.00 93 ALA A CA 1
ATOM 723 C C . ALA A 1 93 ? -11.938 -10.112 12.064 1.00 98.00 93 ALA A C 1
ATOM 725 O O . ALA A 1 93 ? -10.963 -10.625 12.611 1.00 98.00 93 ALA A O 1
ATOM 726 N N . GLU A 1 94 ? -12.352 -10.499 10.857 1.00 97.75 94 GLU A N 1
ATOM 727 C CA . GLU A 1 94 ? -11.648 -11.495 10.046 1.00 97.75 94 GLU A CA 1
ATOM 728 C C . GLU A 1 94 ? -10.369 -10.901 9.463 1.00 97.75 94 GLU A C 1
ATOM 730 O O . GLU A 1 94 ? -9.295 -11.468 9.654 1.00 97.75 94 GLU A O 1
ATOM 735 N N . HIS A 1 95 ? -10.461 -9.703 8.879 1.00 98.25 95 HIS A N 1
ATOM 736 C CA . HIS A 1 95 ? -9.316 -8.978 8.333 1.00 98.25 95 HIS A CA 1
ATOM 737 C C . HIS A 1 95 ? -8.244 -8.691 9.393 1.00 98.25 95 HIS A C 1
ATOM 739 O O . HIS A 1 95 ? -7.055 -8.693 9.079 1.00 98.25 95 HIS A O 1
ATOM 745 N N . GLN A 1 96 ? -8.640 -8.480 10.653 1.00 97.88 96 GLN A N 1
ATOM 746 C CA . GLN A 1 96 ? -7.712 -8.319 11.778 1.00 97.88 96 GLN A CA 1
ATOM 747 C C . GLN A 1 96 ? -6.958 -9.598 12.150 1.00 97.88 96 GLN A C 1
ATOM 749 O O . GLN A 1 96 ? -5.867 -9.518 12.709 1.00 97.88 96 GLN A O 1
ATOM 754 N N . LYS A 1 97 ? -7.516 -10.777 11.853 1.00 97.38 97 LYS A N 1
ATOM 755 C CA . LYS A 1 97 ? -6.825 -12.057 12.062 1.00 97.38 97 LYS A CA 1
ATOM 756 C C . LYS A 1 97 ? -5.859 -12.339 10.922 1.00 97.38 97 LYS A C 1
ATOM 758 O O . LYS A 1 97 ? -4.710 -12.680 11.172 1.00 97.38 97 LYS A O 1
ATOM 763 N N . ARG A 1 98 ? -6.354 -12.248 9.687 1.00 97.00 98 ARG A N 1
ATOM 764 C CA . ARG A 1 98 ? -5.590 -12.399 8.444 1.00 97.00 98 ARG A CA 1
ATOM 765 C C . ARG A 1 98 ? -6.454 -12.014 7.251 1.00 97.00 98 ARG A C 1
ATOM 767 O O . ARG A 1 98 ? -7.672 -12.159 7.284 1.00 97.00 98 ARG A O 1
ATOM 774 N N . ILE A 1 99 ? -5.805 -11.631 6.169 1.00 97.50 99 ILE A N 1
ATOM 775 C CA . ILE A 1 99 ? -6.395 -11.451 4.853 1.00 97.50 99 ILE A CA 1
ATOM 776 C C . ILE A 1 99 ? -5.560 -12.323 3.912 1.00 97.50 99 ILE A C 1
ATOM 778 O O . ILE A 1 99 ? -4.398 -11.988 3.687 1.00 97.50 99 ILE A O 1
ATOM 782 N N . PRO A 1 100 ? -6.085 -13.454 3.412 1.00 96.25 100 PRO A N 1
ATOM 783 C CA . PRO A 1 100 ? -5.339 -14.320 2.506 1.00 96.25 100 PRO A CA 1
ATOM 784 C C . PRO A 1 100 ? -4.831 -13.537 1.294 1.00 96.25 100 PRO A C 1
ATOM 786 O O . PRO A 1 100 ? -5.610 -12.866 0.622 1.00 96.25 100 PRO A O 1
ATOM 789 N N . LEU A 1 101 ? -3.539 -13.632 0.977 1.00 94.69 101 LEU A N 1
ATOM 790 C CA . LEU A 1 101 ? -2.923 -12.899 -0.132 1.00 94.69 101 LEU A CA 1
ATOM 791 C C . LEU A 1 101 ? -3.528 -13.264 -1.502 1.00 94.69 101 LEU A C 1
ATOM 793 O O . LEU A 1 101 ? -3.376 -12.526 -2.477 1.00 94.69 101 LEU A O 1
ATOM 797 N N . ASP A 1 102 ? -4.202 -14.406 -1.601 1.00 94.19 102 ASP A N 1
ATOM 798 C CA . ASP A 1 102 ? -4.925 -14.834 -2.801 1.00 94.19 102 ASP A CA 1
ATOM 799 C C . ASP A 1 102 ? -6.275 -14.132 -2.992 1.00 94.19 102 ASP A C 1
ATOM 801 O O . ASP A 1 102 ? -6.732 -14.028 -4.128 1.00 94.19 102 ASP A O 1
ATOM 805 N N . ASP A 1 103 ? -6.844 -13.546 -1.935 1.00 94.38 103 ASP A N 1
ATOM 806 C CA . ASP A 1 103 ? -8.065 -12.736 -2.022 1.00 94.38 103 ASP A CA 1
ATOM 807 C C . ASP A 1 103 ? -7.771 -11.302 -2.496 1.00 94.38 103 ASP A C 1
ATOM 809 O O . ASP A 1 103 ? -8.678 -10.551 -2.865 1.00 94.38 103 ASP A O 1
ATOM 813 N N . PHE A 1 104 ? -6.496 -10.893 -2.491 1.00 95.44 104 PHE A N 1
ATOM 814 C CA . PHE A 1 104 ? -6.091 -9.568 -2.941 1.00 95.44 104 PHE A CA 1
ATOM 815 C C . PHE A 1 104 ? -6.196 -9.453 -4.468 1.00 95.44 104 PHE A C 1
ATOM 817 O O . PHE A 1 104 ? -5.555 -10.223 -5.192 1.00 95.44 104 PHE A O 1
ATOM 824 N N . PRO A 1 105 ? -6.883 -8.416 -4.982 1.00 95.19 105 PRO A N 1
ATOM 825 C CA . PRO A 1 105 ? -6.757 -8.019 -6.375 1.00 95.19 105 PRO A CA 1
ATOM 826 C C . PRO A 1 105 ? -5.295 -7.765 -6.742 1.00 95.19 105 PRO A C 1
ATOM 828 O O . PRO A 1 105 ? -4.494 -7.341 -5.900 1.00 95.19 105 PRO A O 1
ATOM 831 N N . ARG A 1 106 ? -4.952 -7.971 -8.016 1.00 95.06 106 ARG A N 1
ATOM 832 C CA . ARG A 1 106 ? -3.567 -7.932 -8.502 1.00 95.06 106 ARG A CA 1
ATOM 833 C C . ARG A 1 106 ? -2.813 -6.670 -8.077 1.00 95.06 106 ARG A C 1
ATOM 835 O O . ARG A 1 106 ? -1.683 -6.778 -7.617 1.00 95.06 106 ARG A O 1
ATOM 842 N N . THR A 1 107 ? -3.433 -5.493 -8.166 1.00 96.19 107 THR A N 1
ATOM 843 C CA . THR A 1 107 ? -2.811 -4.211 -7.789 1.00 96.19 107 THR A CA 1
ATOM 844 C C . THR A 1 107 ? -2.449 -4.157 -6.307 1.00 96.19 107 THR A C 1
ATOM 846 O O . THR A 1 107 ? -1.334 -3.773 -5.952 1.00 96.19 107 THR A O 1
ATOM 849 N N . LEU A 1 108 ? -3.354 -4.586 -5.425 1.00 96.94 108 LEU A N 1
ATOM 850 C CA . LEU A 1 108 ? -3.086 -4.580 -3.988 1.00 96.94 108 LEU A CA 1
ATOM 851 C C . LEU A 1 108 ? -2.082 -5.687 -3.626 1.00 96.94 108 LEU A C 1
ATOM 853 O O . LEU A 1 108 ? -1.188 -5.451 -2.816 1.00 96.94 108 LEU A O 1
ATOM 857 N N . LYS A 1 109 ? -2.170 -6.861 -4.267 1.00 96.38 109 LYS A N 1
ATOM 858 C CA . LYS A 1 109 ? -1.202 -7.957 -4.103 1.00 96.38 109 LYS A CA 1
ATOM 859 C C . LYS A 1 109 ? 0.208 -7.511 -4.484 1.00 96.38 109 LYS A C 1
ATOM 861 O O . LYS A 1 109 ? 1.141 -7.679 -3.701 1.00 96.38 109 LYS A O 1
ATOM 866 N N . ASP A 1 110 ? 0.359 -6.869 -5.640 1.00 96.75 110 ASP A N 1
ATOM 867 C CA . ASP A 1 110 ? 1.633 -6.304 -6.080 1.00 96.75 110 ASP A CA 1
ATOM 868 C C . ASP A 1 110 ? 2.144 -5.254 -5.085 1.00 96.75 110 ASP A C 1
ATOM 870 O O . ASP A 1 110 ? 3.329 -5.250 -4.760 1.00 96.75 110 ASP A O 1
ATOM 874 N N . ALA A 1 111 ? 1.272 -4.401 -4.539 1.00 97.81 111 ALA A N 1
ATOM 875 C CA . ALA A 1 111 ? 1.656 -3.410 -3.535 1.00 97.81 111 ALA A CA 1
ATOM 876 C C . ALA A 1 111 ? 2.178 -4.043 -2.229 1.00 97.81 111 ALA A C 1
ATOM 878 O O . ALA A 1 111 ? 3.183 -3.576 -1.683 1.00 97.81 111 ALA A O 1
ATOM 879 N N . ILE A 1 112 ? 1.565 -5.135 -1.756 1.00 97.94 112 ILE A N 1
ATOM 880 C CA . ILE A 1 112 ? 2.070 -5.924 -0.617 1.00 97.94 112 ILE A CA 1
ATOM 881 C C . ILE A 1 112 ? 3.466 -6.475 -0.930 1.00 97.94 112 ILE A C 1
ATOM 883 O O . ILE A 1 112 ? 4.397 -6.315 -0.138 1.00 97.94 112 ILE A O 1
ATOM 887 N N . LEU A 1 113 ? 3.649 -7.067 -2.114 1.00 96.06 113 LEU A N 1
ATOM 888 C CA . LEU A 1 113 ? 4.935 -7.624 -2.538 1.00 96.06 113 LEU A CA 1
ATOM 889 C C . LEU A 1 113 ? 6.021 -6.549 -2.683 1.00 96.06 113 LEU A C 1
ATOM 891 O O . LEU A 1 113 ? 7.157 -6.770 -2.259 1.00 96.06 113 LEU A O 1
ATOM 895 N N . ILE A 1 114 ? 5.690 -5.381 -3.241 1.00 96.56 114 ILE A N 1
ATOM 896 C CA . ILE A 1 114 ? 6.596 -4.226 -3.326 1.00 96.56 114 ILE A CA 1
ATOM 897 C C . ILE A 1 114 ? 7.028 -3.806 -1.921 1.00 96.56 114 ILE A C 1
ATOM 899 O O . ILE A 1 114 ? 8.221 -3.645 -1.675 1.00 96.56 114 ILE A O 1
ATOM 903 N N . SER A 1 115 ? 6.083 -3.690 -0.990 1.00 97.19 115 SER A N 1
ATOM 904 C CA . SER A 1 115 ? 6.350 -3.278 0.394 1.00 97.19 115 SER A CA 1
ATOM 905 C C . SER A 1 115 ? 7.291 -4.247 1.109 1.00 97.19 115 SER A C 1
ATOM 907 O O . SER A 1 115 ? 8.308 -3.818 1.659 1.00 97.19 115 SER A O 1
ATOM 909 N N . ARG A 1 116 ? 7.036 -5.559 0.989 1.00 95.88 116 ARG A N 1
ATOM 910 C CA . ARG A 1 116 ? 7.930 -6.622 1.482 1.00 95.88 116 ARG A CA 1
ATOM 911 C C . ARG A 1 116 ? 9.331 -6.500 0.876 1.00 95.88 116 ARG A C 1
ATOM 913 O O . ARG A 1 116 ? 10.322 -6.508 1.599 1.00 95.88 116 ARG A O 1
ATOM 920 N N . LYS A 1 117 ? 9.430 -6.321 -0.447 1.00 94.31 117 LYS A N 1
ATOM 921 C CA . LYS A 1 117 ? 10.712 -6.173 -1.160 1.00 94.31 117 LYS A CA 1
ATOM 922 C C . LYS A 1 117 ? 11.474 -4.891 -0.814 1.00 94.31 117 LYS A C 1
ATOM 924 O O . LYS A 1 117 ? 12.692 -4.875 -0.988 1.00 94.31 117 LYS A O 1
ATOM 929 N N . LEU A 1 118 ? 10.784 -3.840 -0.370 1.00 94.19 118 LEU A N 1
ATOM 930 C CA . LEU A 1 118 ? 11.370 -2.599 0.147 1.00 94.19 118 LEU A CA 1
ATOM 931 C C . LEU A 1 118 ? 11.656 -2.659 1.659 1.00 94.19 118 LEU A C 1
ATOM 933 O O . LEU A 1 118 ? 12.140 -1.676 2.217 1.00 94.19 118 LEU A O 1
ATOM 937 N N . CYS A 1 119 ? 11.384 -3.794 2.313 1.00 93.69 119 CYS A N 1
ATOM 938 C CA . CYS A 1 119 ? 11.525 -3.989 3.756 1.00 93.69 119 CYS A CA 1
ATOM 939 C C . CYS A 1 119 ? 10.693 -2.991 4.586 1.00 93.69 119 CYS A C 1
ATOM 941 O O . CYS A 1 119 ? 11.140 -2.515 5.632 1.00 93.69 119 CYS A O 1
ATOM 943 N N . ILE A 1 120 ? 9.487 -2.654 4.115 1.00 95.38 120 ILE A N 1
ATOM 944 C CA . ILE A 1 120 ? 8.536 -1.795 4.826 1.00 95.38 120 ILE A CA 1
ATOM 945 C C . ILE A 1 120 ? 7.421 -2.685 5.399 1.00 95.38 120 ILE A C 1
ATOM 947 O O . ILE A 1 120 ? 6.717 -3.325 4.620 1.00 95.38 120 ILE A O 1
ATOM 951 N N . PRO A 1 121 ? 7.249 -2.738 6.734 1.00 96.81 121 PRO A N 1
ATOM 952 C CA . PRO A 1 121 ? 6.374 -3.718 7.385 1.00 96.81 121 PRO A CA 1
ATOM 953 C C . PRO A 1 121 ? 4.882 -3.387 7.291 1.00 96.81 121 PRO A C 1
ATOM 955 O O . PRO A 1 121 ? 4.046 -4.259 7.494 1.00 96.81 121 PRO A O 1
ATOM 958 N N . TYR A 1 122 ? 4.532 -2.135 6.998 1.00 98.44 122 TYR A N 1
ATOM 959 C CA . TYR A 1 122 ? 3.142 -1.697 6.973 1.00 98.44 122 TYR A CA 1
ATOM 960 C C . TYR A 1 122 ? 2.806 -1.001 5.658 1.00 98.44 122 TYR A C 1
ATOM 962 O O . TYR A 1 122 ? 3.609 -0.224 5.139 1.00 98.44 122 TYR A O 1
ATOM 970 N N . ILE A 1 123 ? 1.594 -1.216 5.159 1.00 98.69 123 ILE A N 1
ATOM 971 C CA . ILE A 1 123 ? 1.027 -0.450 4.049 1.00 98.69 123 ILE A CA 1
ATOM 972 C C . ILE A 1 123 ? -0.347 0.090 4.430 1.00 98.69 123 ILE A C 1
ATOM 974 O O . ILE A 1 123 ? -1.138 -0.580 5.089 1.00 98.69 123 ILE A O 1
ATOM 978 N N . TRP A 1 124 ? -0.643 1.312 4.008 1.00 98.62 124 TRP A N 1
ATOM 979 C CA . TRP A 1 124 ? -1.982 1.874 4.067 1.00 98.62 124 TRP A CA 1
ATOM 980 C C . TRP A 1 124 ? -2.661 1.748 2.702 1.00 98.62 124 TRP A C 1
ATOM 982 O O . TRP A 1 124 ? -2.132 2.220 1.692 1.00 98.62 124 TRP A O 1
ATOM 992 N N . ILE A 1 125 ? -3.825 1.100 2.687 1.00 98.25 125 ILE A N 1
ATOM 993 C CA . ILE A 1 125 ? -4.684 0.916 1.514 1.00 98.25 125 ILE A CA 1
ATOM 994 C C . ILE A 1 125 ? -6.078 1.361 1.946 1.00 98.25 125 ILE A C 1
ATOM 996 O O . ILE A 1 125 ? -6.690 0.691 2.774 1.00 98.25 125 ILE A O 1
ATOM 1000 N N . ASP A 1 126 ? -6.567 2.480 1.417 1.00 96.88 126 ASP A N 1
ATOM 1001 C CA . ASP A 1 126 ? -7.855 3.097 1.777 1.00 96.88 126 ASP A CA 1
ATOM 1002 C C . ASP A 1 126 ? -9.016 2.091 1.906 1.00 96.88 126 ASP A C 1
ATOM 1004 O O . ASP A 1 126 ? -9.702 2.055 2.924 1.00 96.88 126 ASP A O 1
ATOM 1008 N N . ALA A 1 127 ? -9.181 1.200 0.934 1.00 96.69 127 ALA A N 1
ATOM 1009 C CA . ALA A 1 127 ? -10.225 0.189 0.896 1.00 96.69 127 ALA A CA 1
ATOM 1010 C C . ALA A 1 127 ? -10.208 -0.788 2.074 1.00 96.69 127 ALA A C 1
ATOM 1012 O O . ALA A 1 127 ? -11.258 -1.298 2.467 1.00 96.69 127 ALA A O 1
ATOM 1013 N N . LEU A 1 128 ? -9.024 -1.074 2.618 1.00 97.94 128 LEU A N 1
ATOM 1014 C CA . LEU A 1 128 ? -8.840 -2.030 3.708 1.00 97.94 128 LEU A CA 1
ATOM 1015 C C . LEU A 1 128 ? -8.664 -1.337 5.059 1.00 97.94 128 LEU A C 1
ATOM 1017 O O . LEU A 1 128 ? -9.075 -1.870 6.090 1.00 97.94 128 LEU A O 1
ATOM 1021 N N . CYS A 1 129 ? -8.054 -0.155 5.062 1.00 98.25 129 CYS A N 1
ATOM 1022 C CA . CYS A 1 129 ? -7.747 0.616 6.257 1.00 98.25 129 CYS A CA 1
ATOM 1023 C C . CYS A 1 129 ? -8.866 1.578 6.663 1.00 98.25 129 CYS A C 1
ATOM 1025 O O . CYS A 1 129 ? -8.727 2.185 7.716 1.00 98.25 129 CYS A O 1
ATOM 1027 N N . ILE A 1 130 ? -9.943 1.696 5.880 1.00 97.75 130 ILE A N 1
ATOM 1028 C CA . ILE A 1 130 ? -11.179 2.426 6.202 1.00 97.75 130 ILE A CA 1
ATOM 1029 C C . ILE A 1 130 ? -12.346 1.426 6.171 1.00 97.75 130 ILE A C 1
ATOM 1031 O O . ILE A 1 130 ? -12.405 0.567 5.289 1.00 97.75 130 ILE A O 1
ATOM 1035 N N . ILE A 1 131 ? -13.270 1.516 7.132 1.00 98.00 131 ILE A N 1
ATOM 1036 C CA . ILE A 1 131 ? -14.486 0.694 7.164 1.00 98.00 131 ILE A CA 1
ATOM 1037 C C . ILE A 1 131 ? -15.488 1.321 6.190 1.00 98.00 131 ILE A C 1
ATOM 1039 O O . ILE A 1 131 ? -16.071 2.367 6.463 1.00 98.00 131 ILE A O 1
ATOM 1043 N N . GLN A 1 132 ? -15.667 0.693 5.030 1.00 96.12 132 GLN A N 1
ATOM 1044 C CA . GLN A 1 132 ? -16.347 1.301 3.879 1.00 96.12 132 GLN A CA 1
ATOM 1045 C C . GLN A 1 132 ? -17.860 1.475 4.053 1.00 96.12 132 GLN A C 1
ATOM 1047 O O . GLN A 1 132 ? -18.476 2.271 3.349 1.00 96.12 132 GLN A O 1
ATOM 1052 N N . ASP A 1 133 ? -18.467 0.726 4.970 1.00 96.81 133 ASP A N 1
ATOM 1053 C CA . ASP A 1 133 ? -19.881 0.808 5.343 1.00 96.81 133 ASP A CA 1
ATOM 1054 C C . ASP A 1 133 ? -20.103 1.577 6.662 1.00 96.81 133 ASP A C 1
ATOM 1056 O O . ASP A 1 133 ? -21.181 1.507 7.255 1.00 96.81 133 ASP A O 1
ATOM 1060 N N . ASP A 1 134 ? -19.102 2.332 7.132 1.00 97.88 134 ASP A N 1
ATOM 1061 C CA . ASP A 1 134 ? -19.219 3.232 8.279 1.00 97.88 134 ASP A CA 1
ATOM 1062 C C . ASP A 1 134 ? -18.916 4.684 7.886 1.00 97.88 134 ASP A C 1
ATOM 1064 O O . ASP A 1 134 ? -17.767 5.084 7.698 1.00 97.88 134 ASP A O 1
ATOM 1068 N N . ALA A 1 135 ? -19.965 5.505 7.812 1.00 97.62 135 ALA A N 1
ATOM 1069 C CA . ALA A 1 135 ? -19.841 6.916 7.458 1.00 97.62 135 ALA A CA 1
ATOM 1070 C C . ALA A 1 135 ? -19.015 7.732 8.471 1.00 97.62 135 ALA A C 1
ATOM 1072 O O . ALA A 1 135 ? -18.350 8.691 8.079 1.00 97.62 135 ALA A O 1
ATOM 1073 N N . ASN A 1 136 ? -19.033 7.369 9.758 1.00 97.69 136 ASN A N 1
ATOM 1074 C CA . ASN A 1 136 ? -18.256 8.069 10.781 1.00 97.69 136 ASN A CA 1
ATOM 1075 C C . ASN A 1 136 ? -16.770 7.723 10.665 1.00 97.69 136 ASN A C 1
ATOM 1077 O O . ASN A 1 136 ? -15.928 8.618 10.745 1.00 97.69 136 ASN A O 1
ATOM 1081 N N . ASP A 1 137 ? -16.459 6.443 10.443 1.00 97.12 137 ASP A N 1
ATOM 1082 C CA . ASP A 1 137 ? -15.089 5.977 10.205 1.00 97.12 137 ASP A CA 1
ATOM 1083 C C . ASP A 1 137 ? -14.512 6.624 8.942 1.00 97.12 137 ASP A C 1
ATOM 1085 O O . ASP A 1 137 ? -13.442 7.233 8.978 1.00 97.12 137 ASP A O 1
ATOM 1089 N N . TRP A 1 138 ? -15.278 6.606 7.848 1.00 96.44 138 TRP A N 1
ATOM 1090 C CA . TRP A 1 138 ? -14.899 7.255 6.599 1.00 96.44 138 TRP A CA 1
ATOM 1091 C C . TRP A 1 138 ? -14.652 8.756 6.782 1.00 96.44 138 TRP A C 1
ATOM 1093 O O . TRP A 1 138 ? -13.631 9.281 6.333 1.00 96.44 138 TRP A O 1
ATOM 1103 N N . ALA A 1 139 ? -15.540 9.464 7.488 1.00 96.81 139 ALA A N 1
ATOM 1104 C CA . ALA A 1 139 ? -15.391 10.897 7.741 1.00 96.81 139 ALA A CA 1
ATOM 1105 C C . ALA A 1 139 ? -14.184 11.225 8.635 1.00 96.81 139 ALA A C 1
ATOM 1107 O O . ALA A 1 139 ? -13.647 12.333 8.563 1.00 96.81 139 ALA A O 1
ATOM 1108 N N . HIS A 1 140 ? -13.762 10.295 9.491 1.00 94.88 140 HIS A N 1
ATOM 1109 C CA . HIS A 1 140 ? -12.563 10.447 10.305 1.00 94.88 140 HIS A CA 1
ATOM 1110 C C . HIS A 1 140 ? -11.289 10.229 9.477 1.00 94.88 140 HIS A C 1
ATOM 1112 O O . HIS A 1 140 ? -10.399 11.082 9.480 1.00 94.88 140 HIS A O 1
ATOM 1118 N N . GLU A 1 141 ? -11.213 9.120 8.742 1.00 94.88 141 GLU A N 1
ATOM 1119 C CA . GLU A 1 141 ? -10.024 8.741 7.969 1.00 94.88 141 GLU A CA 1
ATOM 1120 C C . GLU A 1 141 ? -9.788 9.657 6.764 1.00 94.88 141 GLU A C 1
ATOM 1122 O O . GLU A 1 141 ? -8.654 10.067 6.510 1.00 94.88 141 GLU A O 1
ATOM 1127 N N . SER A 1 142 ? -10.847 10.058 6.055 1.00 92.44 142 SER A N 1
ATOM 1128 C CA . SER A 1 142 ? -10.739 10.966 4.901 1.00 92.44 142 SER A CA 1
ATOM 1129 C C . SER A 1 142 ? -10.114 12.313 5.281 1.00 92.44 142 SER A C 1
ATOM 1131 O O . SER A 1 142 ? -9.242 12.815 4.571 1.00 92.44 142 SER A O 1
ATOM 1133 N N . LYS A 1 143 ? -10.452 12.864 6.457 1.00 95.50 143 LYS A N 1
ATOM 1134 C CA . LYS A 1 143 ? -9.815 14.083 6.996 1.00 95.50 143 LYS A CA 1
ATOM 1135 C C . LYS A 1 143 ? -8.323 13.897 7.267 1.00 95.50 143 LYS A C 1
ATOM 1137 O O . LYS A 1 143 ? -7.557 14.856 7.177 1.00 95.50 143 LYS A O 1
ATOM 1142 N N . ALA A 1 144 ? -7.902 12.682 7.612 1.00 94.19 144 ALA A N 1
ATOM 1143 C CA . ALA A 1 144 ? -6.508 12.356 7.876 1.00 94.19 144 ALA A CA 1
ATOM 1144 C C . ALA A 1 144 ? -5.717 12.023 6.601 1.00 94.19 144 ALA A C 1
ATOM 1146 O O . ALA A 1 144 ? -4.485 12.037 6.650 1.00 94.19 144 ALA A O 1
ATOM 1147 N N . MET A 1 145 ? -6.376 11.775 5.466 1.00 94.12 145 MET A N 1
ATOM 1148 C CA . MET A 1 145 ? -5.766 11.207 4.260 1.00 94.12 145 MET A CA 1
ATOM 1149 C C . MET A 1 145 ? -4.536 11.982 3.771 1.00 94.12 145 MET A C 1
ATOM 1151 O O . MET A 1 145 ? -3.481 11.388 3.549 1.00 94.12 145 MET A O 1
ATOM 1155 N N . ALA A 1 146 ? -4.603 13.316 3.718 1.00 94.75 146 ALA A N 1
ATOM 1156 C CA . ALA A 1 146 ? -3.450 14.145 3.349 1.00 94.75 146 ALA A CA 1
ATOM 1157 C C . ALA A 1 146 ? -2.237 13.919 4.275 1.00 94.75 146 ALA A C 1
ATOM 1159 O O . ALA A 1 146 ? -1.096 13.841 3.820 1.00 94.75 146 ALA A O 1
ATOM 1160 N N . SER A 1 147 ? -2.478 13.775 5.582 1.00 94.31 147 SER A N 1
ATOM 1161 C CA . SER A 1 147 ? -1.424 13.499 6.563 1.00 94.31 147 SER A CA 1
ATOM 1162 C C . SER A 1 147 ? -0.881 12.071 6.459 1.00 94.31 147 SER A C 1
ATOM 1164 O O . SER A 1 147 ? 0.311 11.868 6.675 1.00 94.31 147 SER A O 1
ATOM 1166 N N . ILE A 1 148 ? -1.723 11.104 6.086 1.00 96.00 148 ILE A N 1
ATOM 1167 C CA . ILE A 1 148 ? -1.335 9.706 5.868 1.00 96.00 148 ILE A CA 1
ATOM 1168 C C . ILE A 1 148 ? -0.353 9.626 4.695 1.00 96.00 148 ILE A C 1
ATOM 1170 O O . ILE A 1 148 ? 0.771 9.160 4.854 1.00 96.00 148 ILE A O 1
ATOM 1174 N N . TYR A 1 149 ? -0.710 10.181 3.537 1.00 95.50 149 TYR A N 1
ATOM 1175 C CA . TYR A 1 149 ? 0.201 10.197 2.388 1.00 95.50 149 TYR A CA 1
ATOM 1176 C C . TYR A 1 149 ? 1.487 10.978 2.672 1.00 95.50 149 TYR A C 1
ATOM 1178 O O . TYR A 1 149 ? 2.575 10.525 2.324 1.00 95.50 149 TYR A O 1
ATOM 1186 N N . ARG A 1 150 ? 1.386 12.126 3.355 1.00 92.44 150 ARG A N 1
ATOM 1187 C CA . ARG A 1 150 ? 2.551 12.952 3.706 1.00 92.44 150 ARG A CA 1
ATOM 1188 C C . ARG A 1 150 ? 3.541 12.242 4.631 1.00 92.44 150 ARG A C 1
ATOM 1190 O O . ARG A 1 150 ? 4.737 12.493 4.532 1.00 92.44 150 ARG A O 1
ATOM 1197 N N . ASN A 1 151 ? 3.048 11.428 5.562 1.00 92.38 151 ASN A N 1
ATOM 1198 C CA . ASN A 1 151 ? 3.875 10.786 6.585 1.00 92.38 151 ASN A CA 1
ATOM 1199 C C . ASN A 1 151 ? 4.342 9.376 6.187 1.00 92.38 151 ASN A C 1
ATOM 1201 O O . ASN A 1 151 ? 5.130 8.778 6.923 1.00 92.38 151 ASN A O 1
ATOM 1205 N N . ALA A 1 152 ? 3.862 8.832 5.067 1.00 94.88 152 ALA A N 1
ATOM 1206 C CA . ALA A 1 152 ? 4.360 7.580 4.517 1.00 94.88 152 ALA A CA 1
ATOM 1207 C C . ALA A 1 152 ? 5.828 7.726 4.083 1.00 94.88 152 ALA A C 1
ATOM 1209 O O . ALA A 1 152 ? 6.244 8.756 3.556 1.00 94.88 152 ALA A O 1
ATOM 1210 N N . ILE A 1 153 ? 6.618 6.667 4.266 1.00 93.94 153 ILE A N 1
ATOM 1211 C CA . ILE A 1 153 ? 8.028 6.626 3.844 1.00 93.94 153 ILE A CA 1
ATOM 1212 C C . ILE A 1 153 ? 8.148 6.684 2.317 1.00 93.94 153 ILE A C 1
ATOM 1214 O O . ILE A 1 153 ? 9.089 7.256 1.773 1.00 93.94 153 ILE A O 1
ATOM 1218 N N . VAL A 1 154 ? 7.187 6.076 1.627 1.00 95.44 154 VAL A N 1
ATOM 1219 C CA . VAL A 1 154 ? 7.054 6.104 0.173 1.00 95.44 154 VAL A CA 1
ATOM 1220 C C . VAL A 1 154 ? 5.590 5.871 -0.190 1.00 95.44 154 VAL A C 1
ATOM 1222 O O . VAL A 1 154 ? 4.877 5.151 0.512 1.00 95.44 154 VAL A O 1
ATOM 1225 N N . THR A 1 155 ? 5.140 6.462 -1.293 1.00 97.44 155 THR A N 1
ATOM 1226 C CA . THR A 1 155 ? 3.837 6.146 -1.889 1.00 97.44 155 THR A CA 1
ATOM 1227 C C . THR A 1 155 ? 4.054 5.277 -3.122 1.00 97.44 155 THR A C 1
ATOM 1229 O O . THR A 1 155 ? 4.788 5.659 -4.033 1.00 97.44 155 THR A O 1
ATOM 1232 N N . ILE A 1 156 ? 3.430 4.102 -3.144 1.00 97.69 156 ILE A N 1
ATOM 1233 C CA . ILE A 1 156 ? 3.369 3.221 -4.310 1.00 97.69 156 ILE A CA 1
ATOM 1234 C C . ILE A 1 156 ? 2.210 3.712 -5.174 1.00 97.69 156 ILE A C 1
ATOM 1236 O O . ILE A 1 156 ? 1.099 3.871 -4.675 1.00 97.69 156 ILE A O 1
ATOM 1240 N N . ILE A 1 157 ? 2.461 3.961 -6.458 1.00 96.19 157 ILE A N 1
ATOM 1241 C CA . ILE A 1 157 ? 1.452 4.488 -7.381 1.00 96.19 157 ILE A CA 1
ATOM 1242 C C . ILE A 1 157 ? 1.252 3.489 -8.520 1.00 96.19 157 ILE A C 1
ATOM 1244 O O . ILE A 1 157 ? 2.169 3.264 -9.313 1.00 96.19 157 ILE A O 1
ATOM 1248 N N . ALA A 1 158 ? 0.049 2.926 -8.638 1.00 93.94 158 ALA A N 1
ATOM 1249 C CA . ALA A 1 158 ? -0.339 2.056 -9.750 1.00 93.94 158 ALA A CA 1
ATOM 1250 C C . ALA A 1 158 ? -0.750 2.891 -10.981 1.00 93.94 158 ALA A C 1
ATOM 1252 O O . ALA A 1 158 ? -1.881 2.841 -11.448 1.00 93.94 158 ALA A O 1
ATOM 1253 N N . ALA A 1 159 ? 0.178 3.704 -11.493 1.00 89.38 159 ALA A N 1
ATOM 1254 C CA . ALA A 1 159 ? -0.113 4.811 -12.414 1.00 89.38 159 ALA A CA 1
ATOM 1255 C C . ALA A 1 159 ? -0.652 4.415 -13.803 1.00 89.38 159 ALA A C 1
ATOM 1257 O O . ALA A 1 159 ? -1.038 5.288 -14.576 1.00 89.38 159 ALA A O 1
ATOM 1258 N N . SER A 1 160 ? -0.607 3.135 -14.166 1.00 86.12 160 SER A N 1
ATOM 1259 C CA . SER A 1 160 ? -1.064 2.648 -15.476 1.00 86.12 160 SER A CA 1
ATOM 1260 C C . SER A 1 160 ? -2.202 1.644 -15.388 1.00 86.12 160 SER A C 1
ATOM 1262 O O . SER A 1 160 ? -2.595 1.127 -16.424 1.00 86.12 160 SER A O 1
ATOM 1264 N N . ALA A 1 161 ? -2.695 1.381 -14.179 1.00 88.19 161 ALA A N 1
ATOM 1265 C CA . ALA A 1 161 ? -3.820 0.499 -13.933 1.00 88.19 161 ALA A CA 1
ATOM 1266 C C . ALA A 1 161 ? -5.111 1.321 -13.882 1.00 88.19 161 ALA A C 1
ATOM 1268 O O . ALA A 1 161 ? -5.197 2.271 -13.101 1.00 88.19 161 ALA A O 1
ATOM 1269 N N . ASN A 1 162 ? -6.120 0.957 -14.676 1.00 89.25 162 ASN A N 1
ATOM 1270 C CA . ASN A 1 162 ? -7.431 1.615 -14.600 1.00 89.25 162 ASN A CA 1
ATOM 1271 C C . ASN A 1 162 ? -8.278 1.083 -13.434 1.00 89.25 162 ASN A C 1
ATOM 1273 O O . ASN A 1 162 ? -9.206 1.755 -12.978 1.00 89.25 162 ASN A O 1
ATOM 1277 N N . ASP A 1 163 ? -7.958 -0.114 -12.943 1.00 91.56 163 ASP A N 1
ATOM 1278 C CA . ASP A 1 163 ? -8.599 -0.738 -11.793 1.00 91.56 163 ASP A CA 1
ATOM 1279 C C . ASP A 1 163 ? -7.646 -1.656 -11.003 1.00 91.56 163 ASP A C 1
ATOM 1281 O O . ASP A 1 163 ? -6.447 -1.779 -11.271 1.00 91.56 163 ASP A O 1
ATOM 1285 N N . THR A 1 164 ? -8.188 -2.311 -9.979 1.00 92.50 164 THR A N 1
ATOM 1286 C CA . THR A 1 164 ? -7.432 -3.177 -9.066 1.00 92.50 164 THR A CA 1
ATOM 1287 C C . THR A 1 164 ? -6.995 -4.522 -9.661 1.00 92.50 164 THR A C 1
ATOM 1289 O O . THR A 1 164 ? -6.202 -5.232 -9.033 1.00 92.50 164 THR A O 1
ATOM 1292 N N . THR A 1 165 ? -7.468 -4.891 -10.852 1.00 92.19 165 THR A N 1
ATOM 1293 C CA . THR A 1 165 ? -7.164 -6.172 -11.510 1.00 92.19 165 THR A CA 1
ATOM 1294 C C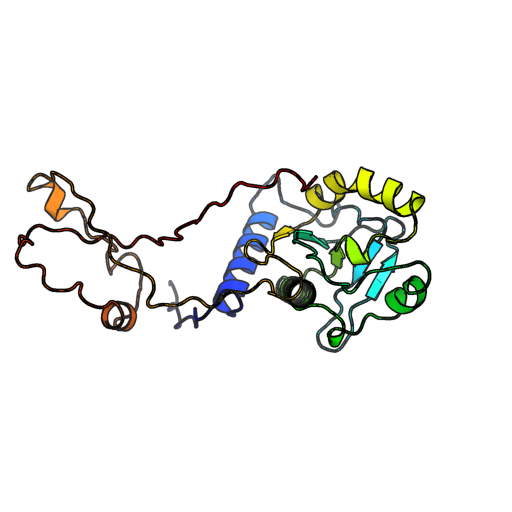 . THR A 1 165 ? -5.910 -6.112 -12.383 1.00 92.19 165 THR A C 1
ATOM 1296 O O . THR A 1 165 ? -5.280 -7.143 -12.628 1.00 92.19 165 THR A O 1
ATOM 1299 N N . GLU A 1 166 ? -5.496 -4.914 -12.805 1.00 91.00 166 GLU A N 1
ATOM 1300 C CA . GLU A 1 166 ? -4.401 -4.740 -13.762 1.00 91.00 166 GLU A CA 1
ATOM 1301 C C . GLU A 1 166 ? -3.001 -4.894 -13.153 1.00 91.00 166 GLU A C 1
ATOM 1303 O O . GLU A 1 166 ? -2.093 -5.314 -13.865 1.00 91.00 166 GLU A O 1
ATOM 1308 N N . GLY A 1 167 ? -2.800 -4.646 -11.855 1.00 92.50 167 GLY A N 1
ATOM 1309 C CA . GLY A 1 167 ? -1.492 -4.773 -11.197 1.00 92.50 167 GLY A CA 1
ATOM 1310 C C . GLY A 1 167 ? -0.628 -3.506 -11.227 1.00 92.50 167 GLY A C 1
ATOM 1311 O O . GLY A 1 167 ? -0.925 -2.525 -11.903 1.00 92.50 167 GLY A O 1
ATOM 1312 N N . CYS A 1 168 ? 0.488 -3.530 -10.494 1.00 92.75 168 CYS A N 1
ATOM 1313 C CA . CYS A 1 168 ? 1.445 -2.413 -10.437 1.00 92.75 168 CYS A CA 1
ATOM 1314 C C . CYS A 1 168 ? 2.575 -2.544 -11.467 1.00 92.75 168 CYS A C 1
ATOM 1316 O O . CYS A 1 168 ? 3.249 -1.563 -11.793 1.00 92.75 168 CYS A O 1
ATOM 1318 N N . PHE A 1 169 ? 2.841 -3.763 -11.941 1.00 91.56 169 PHE A N 1
ATOM 1319 C CA . PHE A 1 169 ? 4.007 -4.051 -12.767 1.00 91.56 169 PHE A CA 1
ATOM 1320 C C . PHE A 1 169 ? 3.697 -4.092 -14.260 1.00 91.56 169 PHE A C 1
ATOM 1322 O O . PHE A 1 169 ? 2.669 -4.608 -14.692 1.00 91.56 169 PHE A O 1
ATOM 1329 N N . GLN A 1 170 ? 4.660 -3.624 -15.056 1.00 85.81 170 GLN A N 1
ATOM 1330 C CA . GLN A 1 170 ? 4.609 -3.646 -16.512 1.00 85.81 170 GLN A CA 1
ATOM 1331 C C . GLN A 1 170 ? 5.810 -4.371 -17.099 1.00 85.81 170 GLN A C 1
ATOM 1333 O O . GLN A 1 170 ? 6.947 -4.238 -16.632 1.00 85.81 170 GLN A O 1
ATOM 1338 N N . THR A 1 171 ? 5.556 -5.101 -18.179 1.00 83.81 171 THR A N 1
ATOM 1339 C CA . THR A 1 171 ? 6.595 -5.706 -19.006 1.00 83.81 171 THR A CA 1
ATOM 1340 C C . THR A 1 171 ? 7.235 -4.635 -19.882 1.00 83.81 171 THR A C 1
ATOM 1342 O O . THR A 1 171 ? 6.552 -3.888 -20.584 1.00 83.81 171 THR A O 1
ATOM 1345 N N . ARG A 1 172 ? 8.566 -4.571 -19.872 1.00 73.69 172 ARG A N 1
ATOM 1346 C CA . ARG A 1 172 ? 9.327 -3.680 -20.745 1.00 73.69 172 ARG A CA 1
ATOM 1347 C C . ARG A 1 172 ? 9.547 -4.380 -22.074 1.00 73.69 172 ARG A C 1
ATOM 1349 O O . ARG A 1 172 ? 10.348 -5.304 -22.199 1.00 73.69 172 ARG A O 1
ATOM 1356 N N . ALA A 1 173 ? 8.837 -3.921 -23.093 1.00 65.50 173 ALA A N 1
ATOM 1357 C CA . ALA A 1 173 ? 9.056 -4.373 -24.454 1.00 65.50 173 ALA A CA 1
ATOM 1358 C C . ALA A 1 173 ? 10.358 -3.739 -24.983 1.00 65.50 173 ALA A C 1
ATOM 1360 O O . ALA A 1 173 ? 10.356 -2.613 -25.479 1.00 65.50 173 ALA A O 1
ATOM 1361 N N . ARG A 1 174 ? 11.488 -4.457 -24.872 1.00 58.00 174 ARG A N 1
ATOM 1362 C CA . ARG A 1 174 ? 12.825 -3.998 -25.324 1.00 58.00 174 ARG A CA 1
ATOM 1363 C C . ARG A 1 174 ? 12.863 -3.550 -26.796 1.00 58.00 174 ARG A C 1
ATOM 1365 O O . ARG A 1 174 ? 13.760 -2.823 -27.198 1.00 58.00 174 ARG A O 1
ATOM 1372 N N . ASN A 1 175 ? 11.880 -3.962 -27.592 1.00 55.31 175 ASN A N 1
ATOM 1373 C CA . ASN A 1 175 ? 11.715 -3.634 -29.008 1.00 55.31 175 ASN A CA 1
ATOM 1374 C C . ASN A 1 175 ? 10.910 -2.344 -29.283 1.00 55.31 175 ASN A C 1
ATOM 1376 O O . ASN A 1 175 ? 10.673 -2.038 -30.450 1.00 55.31 175 ASN A O 1
ATOM 1380 N N . ARG A 1 176 ? 10.466 -1.602 -28.256 1.00 48.97 176 ARG A N 1
ATOM 1381 C CA . ARG A 1 176 ? 9.712 -0.341 -28.413 1.00 48.97 176 ARG A CA 1
ATOM 1382 C C . ARG A 1 176 ? 10.566 0.926 -28.347 1.00 48.97 176 ARG A C 1
ATOM 1384 O O . ARG A 1 176 ? 10.026 2.019 -28.481 1.00 48.97 176 ARG A O 1
ATOM 1391 N N . VAL A 1 177 ? 11.884 0.805 -28.200 1.00 51.88 177 VAL A N 1
ATOM 1392 C CA . VAL A 1 177 ? 12.780 1.958 -28.336 1.00 51.88 177 VAL A CA 1
ATOM 1393 C C . VAL A 1 177 ? 13.032 2.190 -29.824 1.00 51.88 177 VAL A C 1
ATOM 1395 O O . VAL A 1 177 ? 13.809 1.471 -30.450 1.00 51.88 177 VAL A O 1
ATOM 1398 N N . TRP A 1 178 ? 12.353 3.180 -30.401 1.00 45.66 178 TRP A N 1
ATOM 1399 C CA . TRP A 1 178 ? 12.604 3.593 -31.779 1.00 45.66 178 TRP A CA 1
ATOM 1400 C C . TRP A 1 178 ? 13.614 4.739 -31.818 1.00 45.66 178 TRP A C 1
ATOM 1402 O O . TRP A 1 178 ? 13.510 5.681 -31.029 1.00 45.66 178 TRP A O 1
ATOM 1412 N N . PRO A 1 179 ? 14.590 4.694 -32.737 1.00 52.34 179 PRO A N 1
ATOM 1413 C CA . PRO A 1 179 ? 15.427 5.849 -32.989 1.00 52.34 179 PRO A CA 1
ATOM 1414 C C . PRO A 1 179 ? 14.569 6.976 -33.578 1.00 52.34 179 PRO A C 1
ATOM 1416 O O . PRO A 1 179 ? 13.922 6.808 -34.611 1.00 52.34 179 PRO A O 1
ATOM 1419 N N . VAL A 1 180 ? 14.579 8.137 -32.932 1.00 43.62 180 VAL A N 1
ATOM 1420 C CA . VAL A 1 180 ? 13.915 9.352 -33.403 1.00 43.62 180 VAL A CA 1
ATOM 1421 C C . VAL A 1 180 ? 14.922 10.200 -34.170 1.00 43.62 180 VAL A C 1
ATOM 1423 O O . VAL A 1 180 ? 16.036 10.457 -33.701 1.00 43.62 180 VAL A O 1
ATOM 1426 N N . ARG A 1 181 ? 14.530 10.644 -35.368 1.00 51.25 181 ARG A N 1
ATOM 1427 C CA . ARG A 1 181 ? 15.272 11.651 -36.136 1.00 51.25 181 ARG A CA 1
ATOM 1428 C C . ARG A 1 181 ? 14.991 13.025 -35.542 1.00 51.25 181 ARG A C 1
ATOM 1430 O O . ARG A 1 181 ? 13.847 13.471 -35.543 1.00 51.25 181 ARG A O 1
ATOM 1437 N N . ILE A 1 182 ? 16.034 13.714 -35.087 1.00 50.72 182 ILE A N 1
ATOM 1438 C CA . ILE A 1 182 ? 15.934 15.124 -34.700 1.00 50.72 182 ILE A CA 1
ATOM 1439 C C . ILE A 1 182 ? 16.593 15.957 -35.806 1.00 50.72 182 ILE A C 1
ATOM 1441 O O . ILE A 1 182 ? 17.819 15.902 -35.948 1.00 50.72 182 ILE A O 1
ATOM 1445 N N . PRO A 1 183 ? 15.826 16.719 -36.606 1.00 47.94 183 PRO A N 1
ATOM 1446 C CA . PRO A 1 183 ? 16.402 17.579 -37.629 1.00 47.94 183 PRO A CA 1
ATOM 1447 C C . PRO A 1 183 ? 17.155 18.729 -36.954 1.00 47.94 183 PRO A C 1
ATOM 1449 O O . PRO A 1 183 ? 16.565 19.579 -36.292 1.00 47.94 183 PRO A O 1
ATOM 1452 N N . THR A 1 184 ? 18.478 18.761 -37.110 1.00 55.00 184 THR A N 1
ATOM 1453 C CA . THR A 1 184 ? 19.324 19.833 -36.570 1.00 55.00 184 THR A CA 1
ATOM 1454 C C . THR A 1 184 ? 20.295 20.327 -37.642 1.00 55.00 184 THR A C 1
ATOM 1456 O O . THR A 1 184 ? 20.870 19.541 -38.394 1.00 55.00 184 THR A O 1
ATOM 1459 N N . LYS A 1 185 ? 20.495 21.647 -37.734 1.00 53.81 185 LYS A N 1
ATOM 1460 C CA . LYS A 1 185 ? 21.523 22.244 -38.603 1.00 53.81 185 LYS A CA 1
ATOM 1461 C C . LYS A 1 185 ? 22.840 22.315 -37.832 1.00 53.81 185 LYS A C 1
ATOM 1463 O O . LYS A 1 185 ? 23.149 23.332 -37.220 1.00 53.81 185 LYS A O 1
ATOM 1468 N N . LEU A 1 186 ? 23.602 21.223 -37.821 1.00 57.03 186 LEU A N 1
ATOM 1469 C CA . LEU A 1 186 ? 24.900 21.176 -37.136 1.00 57.03 186 LEU A CA 1
ATOM 1470 C C . LEU A 1 186 ? 26.043 21.550 -38.082 1.00 57.03 186 LEU A C 1
ATOM 1472 O O . LEU A 1 186 ? 26.173 20.997 -39.177 1.00 57.03 186 LEU A O 1
ATOM 1476 N N . SER A 1 187 ? 26.925 22.439 -37.621 1.00 60.25 187 SER A N 1
ATOM 1477 C CA . SER A 1 187 ? 28.199 22.722 -38.290 1.00 60.25 187 SER A CA 1
ATOM 1478 C C . SER A 1 187 ? 29.139 21.507 -38.249 1.00 60.25 187 SER A C 1
ATOM 1480 O O . SER A 1 187 ? 29.054 20.658 -37.357 1.00 60.25 187 SER A O 1
ATOM 1482 N N . ARG A 1 188 ? 30.109 21.436 -39.173 1.00 57.00 188 ARG A N 1
ATOM 1483 C CA . ARG A 1 188 ? 31.111 20.347 -39.239 1.00 57.00 188 ARG A CA 1
ATOM 1484 C C . ARG A 1 188 ? 31.859 20.093 -37.917 1.00 57.00 188 ARG A C 1
ATOM 1486 O O . ARG A 1 188 ? 32.199 18.947 -37.639 1.00 57.00 188 ARG A O 1
ATOM 1493 N N . LYS A 1 189 ? 32.090 21.122 -37.088 1.00 52.62 189 LYS A N 1
ATOM 1494 C CA . LYS A 1 189 ? 32.698 20.971 -35.748 1.00 52.62 189 LYS A CA 1
ATOM 1495 C C . LYS A 1 189 ? 31.740 20.329 -34.735 1.00 52.62 189 LYS A C 1
ATOM 1497 O O . LYS A 1 189 ? 32.181 19.511 -33.935 1.00 52.62 189 LYS A O 1
ATOM 1502 N N . GLN A 1 190 ? 30.446 20.648 -34.795 1.00 50.47 190 GLN A N 1
ATOM 1503 C CA . GLN A 1 190 ? 29.423 20.095 -33.894 1.00 50.47 190 GLN A CA 1
ATOM 1504 C C . GLN A 1 190 ? 29.097 18.625 -34.213 1.00 50.47 190 GLN A C 1
ATOM 1506 O O . GLN A 1 190 ? 28.853 17.843 -33.297 1.00 50.47 190 GLN A O 1
ATOM 1511 N N . ARG A 1 191 ? 29.202 18.216 -35.487 1.00 50.19 191 ARG A N 1
ATOM 1512 C CA . ARG A 1 191 ? 29.003 16.821 -35.934 1.00 50.19 191 ARG A CA 1
ATOM 1513 C C . ARG A 1 191 ? 29.979 15.813 -35.304 1.00 50.19 191 ARG A C 1
ATOM 1515 O O . ARG A 1 191 ? 29.619 14.660 -35.124 1.00 50.19 191 ARG A O 1
ATOM 1522 N N . ARG A 1 192 ? 31.199 16.233 -34.934 1.00 41.38 192 ARG A N 1
ATOM 1523 C CA . ARG A 1 192 ? 32.199 15.366 -34.269 1.00 41.38 192 ARG A CA 1
ATOM 1524 C C . ARG A 1 192 ? 31.935 15.147 -32.775 1.00 41.38 192 ARG A C 1
ATOM 1526 O O . ARG A 1 192 ? 32.501 14.219 -32.205 1.00 41.38 192 ARG A O 1
ATOM 1533 N N . LEU A 1 193 ? 31.134 16.009 -32.142 1.00 41.72 193 LEU A N 1
ATOM 1534 C CA . LEU A 1 193 ? 30.937 16.018 -30.689 1.00 41.72 193 LEU A CA 1
ATOM 1535 C C . LEU A 1 193 ? 29.681 15.261 -30.225 1.00 41.72 193 LEU A C 1
ATOM 1537 O O . LEU A 1 193 ? 29.539 15.009 -29.031 1.00 41.72 193 LEU A O 1
ATOM 1541 N N . MET A 1 194 ? 28.774 14.896 -31.133 1.00 41.62 194 MET A N 1
ATOM 1542 C CA . MET A 1 194 ? 27.492 14.279 -30.788 1.00 41.62 194 MET A CA 1
ATOM 1543 C C . MET A 1 194 ? 27.450 12.804 -31.190 1.00 41.62 194 MET A C 1
ATOM 1545 O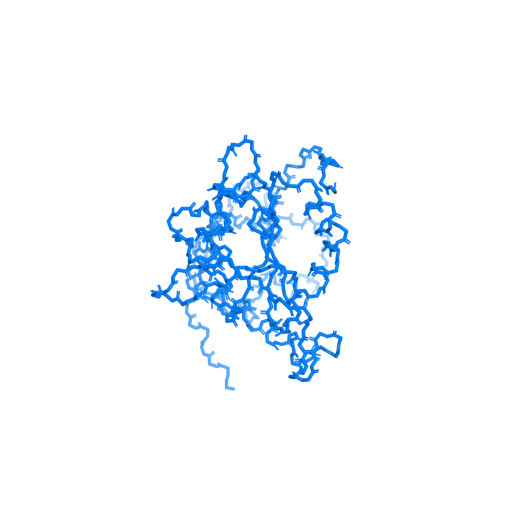 O . MET A 1 194 ? 27.135 12.464 -32.323 1.00 41.62 194 MET A O 1
ATOM 1549 N N . TYR A 1 195 ? 27.713 11.931 -30.218 1.00 39.69 195 TYR A N 1
ATOM 1550 C CA . TYR A 1 195 ? 27.287 10.534 -30.255 1.00 39.69 195 TYR A CA 1
ATOM 1551 C C . TYR A 1 195 ? 25.991 10.431 -29.453 1.00 39.69 195 TYR A C 1
ATOM 1553 O O . TYR A 1 195 ? 26.007 10.580 -28.227 1.00 39.69 195 TYR A O 1
ATOM 1561 N N . SER A 1 196 ? 24.865 10.197 -30.124 1.00 44.44 196 SER A N 1
ATOM 1562 C CA . SER A 1 196 ? 23.681 9.676 -29.448 1.00 44.44 196 SER A CA 1
ATOM 1563 C C . SER A 1 196 ? 24.054 8.328 -28.825 1.00 44.44 196 SER A C 1
ATOM 1565 O O . SER A 1 196 ? 24.616 7.461 -29.487 1.00 44.44 196 SER A O 1
ATOM 1567 N N . LEU A 1 197 ? 23.852 8.221 -27.507 1.00 41.38 197 LEU A N 1
ATOM 1568 C CA . LEU A 1 197 ? 24.330 7.128 -26.651 1.00 41.38 197 LEU A CA 1
ATOM 1569 C C . LEU A 1 197 ? 25.773 6.686 -26.968 1.00 41.38 197 LEU A C 1
ATOM 1571 O O . LEU A 1 197 ? 26.021 5.640 -27.560 1.00 41.38 197 LEU A O 1
ATOM 1575 N N . SER A 1 198 ? 26.753 7.480 -26.526 1.00 37.84 198 SER A N 1
ATOM 1576 C CA . SER A 1 198 ? 28.156 7.047 -26.475 1.00 37.84 198 SER A CA 1
ATOM 1577 C C . SER A 1 198 ? 28.276 5.670 -25.801 1.00 37.84 198 SER A C 1
ATOM 1579 O O . SER A 1 198 ? 28.037 5.549 -24.596 1.00 37.84 198 SER A O 1
ATOM 1581 N N . GLN A 1 199 ? 28.715 4.663 -26.570 1.00 38.31 199 GLN A N 1
ATOM 1582 C CA . GLN A 1 199 ? 29.040 3.301 -26.109 1.00 38.31 199 GLN A CA 1
ATOM 1583 C C . GLN A 1 199 ? 29.970 3.280 -24.886 1.00 38.31 199 GLN A C 1
ATOM 1585 O O . GLN A 1 199 ? 29.980 2.318 -24.129 1.00 38.31 199 GLN A O 1
ATOM 1590 N N . ARG A 1 200 ? 30.766 4.337 -24.681 1.00 36.66 200 ARG A N 1
ATOM 1591 C CA . ARG A 1 200 ? 31.708 4.439 -23.558 1.00 36.66 200 ARG A CA 1
ATOM 1592 C C . ARG A 1 200 ? 31.084 4.980 -22.274 1.00 36.66 200 ARG A C 1
ATOM 1594 O O . ARG A 1 200 ? 31.701 4.860 -21.222 1.00 36.66 200 ARG A O 1
ATOM 1601 N N . ARG A 1 201 ? 29.913 5.622 -22.348 1.00 34.56 201 ARG A N 1
ATOM 1602 C CA . ARG A 1 201 ? 29.271 6.273 -21.191 1.00 34.56 201 ARG A CA 1
ATOM 1603 C C . ARG A 1 201 ? 28.135 5.443 -20.598 1.00 34.56 201 ARG A C 1
ATOM 1605 O O . ARG A 1 201 ? 27.858 5.567 -19.412 1.00 34.56 201 ARG A O 1
ATOM 1612 N N . TRP A 1 202 ? 27.534 4.577 -21.407 1.00 40.38 202 TRP A N 1
ATOM 1613 C CA . TRP A 1 202 ? 26.510 3.625 -20.998 1.00 40.38 202 TRP A CA 1
ATOM 1614 C C . TRP A 1 202 ? 26.972 2.245 -21.466 1.00 40.38 202 TRP A C 1
ATOM 1616 O O . TRP A 1 202 ? 26.971 1.987 -22.666 1.00 40.38 202 TRP A O 1
ATOM 1626 N N . ASN A 1 203 ? 27.430 1.396 -20.539 1.00 40.94 203 ASN A N 1
ATOM 1627 C CA . ASN A 1 203 ? 27.868 0.012 -20.790 1.00 40.94 203 ASN A CA 1
ATOM 1628 C C . ASN A 1 203 ? 26.680 -0.868 -21.247 1.00 40.94 203 ASN A C 1
ATOM 1630 O O . ASN A 1 203 ? 26.235 -1.756 -20.524 1.00 40.94 203 ASN A O 1
ATOM 1634 N N . LEU A 1 204 ? 26.122 -0.590 -22.423 1.00 44.78 204 LEU A N 1
ATOM 1635 C CA . LEU A 1 204 ? 25.061 -1.375 -23.052 1.00 44.78 204 LEU A CA 1
ATOM 1636 C C . LEU A 1 204 ? 25.701 -2.521 -23.849 1.00 44.78 204 LEU A C 1
ATOM 1638 O O . LEU A 1 204 ? 26.701 -2.309 -24.538 1.00 44.78 204 LEU A O 1
ATOM 1642 N N . SER A 1 205 ? 25.151 -3.735 -23.743 1.00 47.66 205 SER A N 1
ATOM 1643 C CA . SER A 1 205 ? 25.705 -4.920 -24.414 1.00 47.66 205 SER A CA 1
ATOM 1644 C C . SER A 1 205 ? 25.596 -4.826 -25.942 1.00 47.66 205 SER A C 1
ATOM 1646 O O . SER A 1 205 ? 24.772 -4.085 -26.482 1.00 47.66 205 SER A O 1
ATOM 1648 N N . SER A 1 206 ? 26.406 -5.615 -26.657 1.00 47.75 206 SER A N 1
ATOM 1649 C CA . SER A 1 206 ? 26.310 -5.790 -28.117 1.00 47.75 206 SER A CA 1
ATOM 1650 C C . SER A 1 206 ? 24.898 -6.165 -28.580 1.00 47.75 206 SER A C 1
ATOM 1652 O O . SER A 1 206 ? 24.469 -5.760 -29.658 1.00 47.75 206 SER A O 1
ATOM 1654 N N . ASP A 1 207 ? 24.155 -6.880 -27.738 1.00 46.34 207 ASP A N 1
ATOM 1655 C CA . ASP A 1 207 ? 22.835 -7.423 -28.062 1.00 46.34 207 ASP A CA 1
ATOM 1656 C C . ASP A 1 207 ? 21.740 -6.350 -28.050 1.00 46.34 207 ASP A C 1
ATOM 1658 O O . ASP A 1 207 ? 20.792 -6.438 -28.828 1.00 46.34 207 ASP A O 1
ATOM 1662 N N . PHE A 1 208 ? 21.892 -5.292 -27.239 1.00 44.50 208 PHE A N 1
ATOM 1663 C CA . PHE A 1 208 ? 21.018 -4.113 -27.299 1.00 44.50 208 PHE A CA 1
ATOM 1664 C C . PHE A 1 208 ? 21.049 -3.495 -28.704 1.00 44.50 208 PHE A C 1
ATOM 1666 O O . PHE A 1 208 ? 20.009 -3.208 -29.293 1.00 44.50 208 PHE A O 1
ATOM 1673 N N . TRP A 1 209 ? 22.246 -3.375 -29.282 1.00 44.34 209 TRP A N 1
ATOM 1674 C CA . TRP A 1 209 ? 22.433 -2.845 -30.632 1.00 44.34 209 TRP A CA 1
ATOM 1675 C C . TRP A 1 209 ? 21.996 -3.824 -31.728 1.00 44.34 209 TRP A C 1
ATOM 1677 O O . TRP A 1 209 ? 21.559 -3.380 -32.787 1.00 44.34 209 TRP A O 1
ATOM 1687 N N . GLY A 1 210 ? 22.078 -5.135 -31.477 1.00 44.12 210 GLY A N 1
ATOM 1688 C CA . GLY A 1 210 ? 21.573 -6.171 -32.382 1.00 44.12 210 GLY A CA 1
ATOM 1689 C C . GLY A 1 210 ? 20.041 -6.243 -32.452 1.00 44.12 210 GLY A C 1
ATOM 1690 O O . GLY A 1 210 ? 19.494 -6.595 -33.496 1.00 44.12 210 GLY A O 1
ATOM 1691 N N . ALA A 1 211 ? 19.347 -5.880 -31.367 1.00 43.47 211 ALA A N 1
ATOM 1692 C CA . ALA A 1 211 ? 17.885 -5.897 -31.268 1.00 43.47 211 ALA A CA 1
ATOM 1693 C C . ALA A 1 211 ? 17.207 -4.624 -31.811 1.00 43.47 211 ALA A C 1
ATOM 1695 O O . ALA A 1 211 ? 16.041 -4.669 -32.217 1.00 43.47 211 ALA A O 1
ATOM 1696 N N . CYS A 1 212 ? 17.921 -3.495 -31.852 1.00 40.78 212 CYS A N 1
ATOM 1697 C CA . CYS A 1 212 ? 17.465 -2.289 -32.536 1.00 40.78 212 CYS A CA 1
ATOM 1698 C C . CYS A 1 212 ? 17.366 -2.575 -34.041 1.00 40.78 212 CYS A C 1
ATOM 1700 O O . CYS A 1 212 ? 18.380 -2.654 -34.738 1.00 40.78 212 CYS A O 1
ATOM 1702 N N . ARG A 1 213 ? 16.142 -2.731 -34.570 1.00 41.34 213 ARG A N 1
ATOM 1703 C CA . ARG A 1 213 ? 15.943 -2.829 -36.023 1.00 41.34 213 ARG A CA 1
ATOM 1704 C C . ARG A 1 213 ? 16.583 -1.600 -36.662 1.00 41.34 213 ARG A C 1
ATOM 1706 O O . ARG A 1 213 ? 16.265 -0.473 -36.283 1.00 41.34 213 ARG A O 1
ATOM 1713 N N . ARG A 1 214 ? 17.469 -1.808 -37.644 1.00 42.97 214 ARG A N 1
ATOM 1714 C CA . ARG A 1 214 ? 17.888 -0.704 -38.514 1.00 42.97 214 ARG A CA 1
ATOM 1715 C C . ARG A 1 214 ? 16.609 -0.076 -39.079 1.00 42.97 214 ARG A C 1
ATOM 1717 O O . ARG A 1 214 ? 15.756 -0.835 -39.551 1.00 42.97 214 ARG A O 1
ATOM 1724 N N . PRO A 1 215 ? 16.443 1.254 -39.018 1.00 40.53 215 PRO A N 1
ATOM 1725 C CA . PRO A 1 215 ? 15.307 1.886 -39.665 1.00 40.53 215 PRO A CA 1
ATOM 1726 C C . PRO A 1 215 ? 15.288 1.473 -41.150 1.00 40.53 215 PRO A C 1
ATOM 1728 O O . PRO A 1 215 ? 16.363 1.252 -41.727 1.00 40.53 215 PRO A O 1
ATOM 1731 N N . PRO A 1 216 ? 14.102 1.316 -41.766 1.00 41.56 216 PRO A N 1
ATOM 1732 C CA . PRO A 1 216 ? 13.993 1.033 -43.194 1.00 41.56 216 PRO A CA 1
ATOM 1733 C C . PRO A 1 216 ? 14.866 2.010 -43.988 1.00 41.56 216 PRO A C 1
ATOM 1735 O O . PRO A 1 216 ? 14.925 3.193 -43.648 1.00 41.56 216 PRO A O 1
ATOM 1738 N N . ARG A 1 217 ? 15.567 1.529 -45.025 1.00 42.00 217 ARG A N 1
ATOM 1739 C CA . ARG A 1 217 ? 16.313 2.417 -45.928 1.00 42.00 217 ARG A CA 1
ATOM 1740 C C . ARG A 1 217 ? 15.314 3.326 -46.635 1.00 42.00 217 ARG A C 1
ATOM 1742 O O . ARG A 1 217 ? 14.644 2.902 -47.568 1.00 42.00 217 ARG A O 1
ATOM 1749 N N . ASP A 1 218 ? 15.229 4.559 -46.166 1.00 43.28 218 ASP A N 1
ATOM 1750 C CA . ASP A 1 218 ? 14.531 5.645 -46.830 1.00 43.28 218 ASP A CA 1
ATOM 1751 C C . ASP A 1 218 ? 15.447 6.199 -47.938 1.00 43.28 218 ASP A C 1
ATOM 1753 O O . ASP A 1 218 ? 16.544 6.674 -47.626 1.00 43.28 218 ASP A O 1
ATOM 1757 N N . PRO A 1 219 ? 15.057 6.119 -49.221 1.00 43.94 219 PRO A N 1
ATOM 1758 C CA . PRO A 1 219 ? 15.875 6.597 -50.335 1.00 43.94 219 PRO A CA 1
ATOM 1759 C C . PRO A 1 219 ? 16.077 8.123 -50.343 1.00 43.94 219 PRO A C 1
ATOM 1761 O O . PRO A 1 219 ? 16.908 8.607 -51.106 1.00 43.94 219 PRO A O 1
ATOM 1764 N N . SER A 1 220 ? 15.371 8.877 -49.490 1.00 44.75 220 SER A N 1
ATOM 1765 C CA . SER A 1 220 ? 15.577 10.320 -49.293 1.00 44.75 220 SER A CA 1
ATOM 1766 C C . SER A 1 220 ? 16.589 10.668 -48.187 1.00 44.75 220 SER A C 1
ATOM 1768 O O . SER A 1 220 ? 16.927 11.837 -47.998 1.00 44.75 220 SER A O 1
ATOM 1770 N N . ALA A 1 221 ? 17.103 9.667 -47.461 1.00 38.38 221 ALA A N 1
ATOM 1771 C CA . ALA A 1 221 ? 18.048 9.860 -46.367 1.00 38.38 221 ALA A CA 1
ATOM 1772 C C . ALA A 1 221 ? 19.452 10.208 -46.883 1.00 38.38 221 ALA A C 1
ATOM 1774 O O . ALA A 1 221 ? 20.071 9.430 -47.613 1.00 38.38 221 ALA A O 1
ATOM 1775 N N . SER A 1 222 ? 19.995 11.350 -46.459 1.00 43.91 222 SER A N 1
ATOM 1776 C CA . SER A 1 222 ? 21.407 11.670 -46.693 1.00 43.91 222 SER A CA 1
ATOM 1777 C C . SER A 1 222 ? 22.301 10.953 -45.668 1.00 43.91 222 SER A C 1
ATOM 1779 O O . SER A 1 222 ? 21.845 10.581 -44.586 1.00 43.91 222 SER A O 1
ATOM 1781 N N . GLN A 1 223 ? 23.598 10.806 -45.959 1.00 43.91 223 GLN A N 1
ATOM 1782 C CA . GLN A 1 223 ? 24.592 10.255 -45.019 1.00 43.91 223 GLN A CA 1
ATOM 1783 C C . GLN A 1 223 ? 24.734 11.050 -43.698 1.00 43.91 223 GLN A C 1
ATOM 1785 O O . GLN A 1 223 ? 25.441 10.596 -42.800 1.00 43.91 223 GLN A O 1
ATOM 1790 N N . ASP A 1 224 ? 24.070 12.205 -43.569 1.00 40.09 224 ASP A N 1
ATOM 1791 C CA . ASP A 1 224 ? 24.207 13.160 -42.464 1.00 40.09 224 ASP A CA 1
ATOM 1792 C C . ASP A 1 224 ? 23.137 13.043 -41.354 1.00 40.09 224 ASP A C 1
ATOM 1794 O O . ASP A 1 224 ? 23.113 13.875 -40.442 1.00 40.09 224 ASP A O 1
ATOM 1798 N N . ASP A 1 225 ? 22.251 12.045 -41.406 1.00 37.06 225 ASP A N 1
ATOM 1799 C CA . ASP A 1 225 ? 21.156 11.899 -40.437 1.00 37.06 225 ASP A CA 1
ATOM 1800 C C . ASP A 1 225 ? 21.619 11.357 -39.070 1.00 37.06 225 ASP A C 1
ATOM 1802 O O . ASP A 1 225 ? 22.375 10.388 -38.976 1.00 37.06 225 ASP A O 1
ATOM 1806 N N . LEU A 1 226 ? 21.101 11.950 -37.985 1.00 44.03 226 LEU A N 1
ATOM 1807 C CA . LEU A 1 226 ? 21.371 11.547 -36.601 1.00 44.03 226 LEU A CA 1
ATOM 1808 C C . LEU A 1 226 ? 20.153 10.831 -35.991 1.00 44.03 226 LEU A C 1
ATOM 1810 O O . LEU A 1 226 ? 19.028 11.330 -36.063 1.00 44.03 226 LEU A O 1
ATOM 1814 N N . PHE A 1 227 ? 20.388 9.698 -35.330 1.00 42.09 227 PHE A N 1
ATOM 1815 C CA . PHE A 1 227 ? 19.359 8.921 -34.633 1.00 42.09 227 PHE A CA 1
ATOM 1816 C C . PHE A 1 227 ? 19.526 9.068 -33.123 1.00 42.09 227 PHE A C 1
ATOM 1818 O O . PHE A 1 227 ? 20.556 8.664 -32.590 1.00 42.09 227 PHE A O 1
ATOM 1825 N N . VAL A 1 228 ? 18.544 9.628 -32.420 1.00 41.75 228 VAL A N 1
ATOM 1826 C CA . VAL A 1 228 ? 18.546 9.735 -30.952 1.00 41.75 228 VAL A CA 1
ATOM 1827 C C . VAL A 1 228 ? 17.530 8.749 -30.390 1.00 41.75 228 VAL A C 1
ATOM 1829 O O . VAL A 1 228 ? 16.416 8.652 -30.889 1.00 41.75 228 VAL A O 1
ATOM 1832 N N . TYR A 1 229 ? 17.906 8.000 -29.358 1.00 41.25 229 TYR A N 1
ATOM 1833 C CA . TYR A 1 229 ? 16.989 7.094 -28.673 1.00 41.25 229 TYR A CA 1
ATOM 1834 C C . TYR A 1 229 ? 16.238 7.887 -27.608 1.00 41.25 229 TYR A C 1
ATOM 1836 O O . TYR A 1 229 ? 16.851 8.381 -26.662 1.00 41.25 229 TYR A O 1
ATOM 1844 N N . THR A 1 230 ? 14.927 8.029 -27.768 1.00 35.59 230 THR A N 1
ATOM 1845 C CA . THR A 1 230 ? 14.053 8.601 -26.741 1.00 35.59 230 THR A CA 1
ATOM 1846 C C . THR A 1 230 ? 12.948 7.612 -26.431 1.00 35.59 230 THR A C 1
ATOM 1848 O O . THR A 1 230 ? 12.370 7.019 -27.341 1.00 35.59 230 THR A O 1
ATOM 1851 N N . ASP A 1 231 ? 12.659 7.440 -25.146 1.00 34.03 231 ASP A N 1
ATOM 1852 C CA . ASP A 1 231 ? 11.540 6.629 -24.684 1.00 34.03 231 ASP A CA 1
ATOM 1853 C C . ASP A 1 231 ? 10.233 7.365 -25.018 1.00 34.03 231 ASP A C 1
ATOM 1855 O O . ASP A 1 231 ? 9.844 8.326 -24.350 1.00 34.03 231 ASP A O 1
ATOM 1859 N N . HIS A 1 232 ? 9.598 6.996 -26.131 1.00 32.88 232 HIS A N 1
ATOM 1860 C CA . HIS A 1 232 ? 8.291 7.528 -26.496 1.00 32.88 232 HIS A CA 1
ATOM 1861 C C . HIS A 1 232 ? 7.204 6.739 -25.763 1.00 32.88 232 HIS A C 1
ATOM 1863 O O . HIS A 1 232 ? 6.623 5.797 -26.296 1.00 32.88 232 HIS A O 1
ATOM 1869 N N . LEU A 1 233 ? 6.862 7.188 -24.557 1.00 32.94 233 LEU A N 1
ATOM 1870 C CA . LEU A 1 233 ? 5.525 6.969 -24.012 1.00 32.94 233 LEU A CA 1
ATOM 1871 C C . LEU A 1 233 ? 4.579 7.960 -24.704 1.00 32.94 233 LEU A C 1
ATOM 1873 O O . LEU A 1 233 ? 4.391 9.088 -24.242 1.00 32.94 233 LEU A O 1
ATOM 1877 N N . GLN A 1 234 ? 4.014 7.569 -25.850 1.00 32.12 234 GLN A N 1
ATOM 1878 C CA . GLN A 1 234 ? 2.854 8.267 -26.404 1.00 32.12 234 GLN A CA 1
ATOM 1879 C C . GLN A 1 234 ? 1.703 8.136 -25.400 1.00 32.12 234 GLN A C 1
ATOM 1881 O O . GLN A 1 234 ? 1.090 7.084 -25.255 1.00 32.12 234 GLN A O 1
ATOM 1886 N N . ARG A 1 235 ? 1.456 9.219 -24.660 1.00 33.66 235 ARG A N 1
ATOM 1887 C CA . ARG A 1 235 ? 0.219 9.426 -23.914 1.00 33.66 235 ARG A CA 1
ATOM 1888 C C . ARG A 1 235 ? -0.873 9.772 -24.923 1.00 33.66 235 ARG A C 1
ATOM 1890 O O . ARG A 1 235 ? -0.925 10.921 -25.358 1.00 33.66 235 ARG A O 1
ATOM 1897 N N . ASP A 1 236 ? -1.765 8.835 -25.215 1.00 30.95 236 ASP A N 1
ATOM 1898 C CA . ASP A 1 236 ? -3.128 9.204 -25.597 1.00 30.95 236 ASP A CA 1
ATOM 1899 C C . ASP A 1 236 ? -3.801 9.761 -24.340 1.00 30.95 236 ASP A C 1
ATOM 1901 O O . ASP A 1 236 ? -4.315 9.034 -23.492 1.00 30.95 236 ASP A O 1
ATOM 1905 N N . ARG A 1 237 ? -3.702 11.083 -24.154 1.00 36.41 237 ARG A N 1
ATOM 1906 C CA . ARG A 1 237 ? -4.469 11.779 -23.120 1.00 36.41 237 ARG A CA 1
ATOM 1907 C C . ARG A 1 237 ? -5.898 11.928 -23.632 1.00 36.41 237 ARG A C 1
ATOM 1909 O O . ARG A 1 237 ? -6.208 12.898 -24.318 1.00 36.41 237 ARG A O 1
ATOM 1916 N N . GLY A 1 238 ? -6.760 10.981 -23.274 1.00 34.91 238 GLY A N 1
ATOM 1917 C CA . GLY A 1 238 ? -8.170 11.306 -23.066 1.00 34.91 238 GLY A CA 1
ATOM 1918 C C . GLY A 1 238 ? -8.298 12.355 -21.949 1.00 34.91 238 GLY A C 1
ATOM 1919 O O . GLY A 1 238 ? -7.364 12.503 -21.150 1.00 34.91 238 GLY A O 1
ATOM 1920 N N . PRO A 1 239 ? -9.395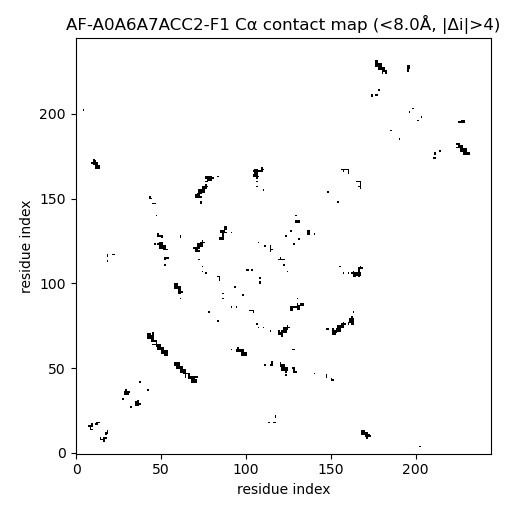 13.130 -21.906 1.00 27.78 239 PRO A N 1
ATOM 1921 C CA . PRO A 1 239 ? -9.584 14.157 -20.889 1.00 27.78 239 PRO A CA 1
ATOM 1922 C C . PRO A 1 239 ? -9.461 13.541 -19.492 1.00 27.78 239 PRO A C 1
ATOM 1924 O O . PRO A 1 239 ? -10.043 12.497 -19.203 1.00 27.78 239 PRO A O 1
ATOM 1927 N N . ILE A 1 240 ? -8.646 14.187 -18.662 1.00 34.66 240 ILE A N 1
ATOM 1928 C CA . ILE A 1 240 ? -8.467 13.863 -17.249 1.00 34.66 240 ILE A CA 1
ATOM 1929 C C . ILE A 1 240 ? -9.812 14.145 -16.573 1.00 34.66 240 ILE A C 1
ATOM 1931 O O . ILE A 1 240 ? -10.291 15.276 -16.607 1.00 34.66 240 ILE A O 1
ATOM 1935 N N . ASP A 1 241 ? -10.449 13.105 -16.039 1.00 31.20 241 ASP A N 1
ATOM 1936 C CA . ASP A 1 241 ? -11.632 13.243 -15.191 1.00 31.20 241 ASP A CA 1
ATOM 1937 C C . ASP A 1 241 ? -11.168 13.741 -13.815 1.00 31.20 241 ASP A C 1
ATOM 1939 O O . ASP A 1 241 ? -10.511 13.013 -13.069 1.00 31.20 241 ASP A O 1
ATOM 1943 N N . ASP A 1 242 ? -11.484 14.996 -13.495 1.00 31.42 242 ASP A N 1
ATOM 1944 C CA . ASP A 1 242 ? -11.126 15.696 -12.251 1.00 31.42 242 ASP A CA 1
ATOM 1945 C C . ASP A 1 242 ? -11.893 15.185 -11.006 1.00 31.42 242 ASP A C 1
ATOM 1947 O O . ASP A 1 242 ? -12.078 15.907 -10.027 1.00 31.42 242 ASP A O 1
ATOM 1951 N N . ARG A 1 243 ? -12.351 13.927 -11.002 1.00 30.77 243 ARG A N 1
ATOM 1952 C CA . ARG A 1 243 ? -13.112 13.312 -9.897 1.00 30.77 243 ARG A CA 1
ATOM 1953 C C . ARG A 1 243 ? -12.302 12.342 -9.036 1.00 30.77 243 ARG A C 1
ATOM 1955 O O . ARG A 1 243 ? -12.836 11.352 -8.543 1.00 30.77 243 ARG A O 1
ATOM 1962 N N . ALA A 1 244 ? -11.027 12.643 -8.821 1.00 34.75 244 ALA A N 1
ATOM 1963 C CA . ALA A 1 244 ? -10.196 11.961 -7.832 1.00 34.75 244 ALA A CA 1
ATOM 1964 C C . ALA A 1 244 ? -9.669 12.966 -6.796 1.00 34.75 244 ALA A C 1
ATOM 1966 O O . ALA A 1 244 ? -8.489 13.312 -6.802 1.00 34.75 244 ALA A O 1
ATOM 1967 N N . TRP A 1 245 ? -10.573 13.432 -5.931 1.00 40.09 245 TRP A N 1
ATOM 1968 C CA . TRP A 1 245 ? -10.276 14.028 -4.626 1.00 40.09 245 TRP A CA 1
ATOM 1969 C C . TRP A 1 245 ? -11.322 13.558 -3.620 1.00 40.09 245 TRP A C 1
ATOM 1971 O O . TRP A 1 245 ? -12.525 13.653 -3.954 1.00 40.09 245 TRP A O 1
#

Solvent-accessible surface area (backbone atoms only — not comparable to full-atom values): 14791 Å² total; per-residue (Å²): 135,83,74,80,86,66,88,64,67,70,56,24,61,76,20,69,58,48,48,50,49,54,42,50,52,52,51,47,40,40,72,72,34,86,92,55,46,64,52,90,96,55,49,34,70,42,54,69,31,30,30,36,43,54,57,95,91,40,60,25,22,44,39,76,41,86,71,42,63,45,66,29,31,29,58,47,70,38,71,56,90,63,93,68,79,58,25,28,80,84,44,42,70,50,31,46,73,39,39,61,66,84,67,42,43,40,25,58,38,41,50,45,52,51,32,50,75,62,73,32,58,25,37,36,40,65,52,61,47,31,39,76,80,34,71,67,52,39,60,55,50,61,74,41,42,68,57,48,61,69,54,28,79,44,73,49,65,29,86,86,24,77,27,32,73,64,24,60,61,50,76,47,65,84,79,65,63,52,70,42,77,66,94,71,94,67,52,83,75,54,61,78,74,65,62,64,80,43,70,89,81,48,91,69,59,74,61,62,63,70,60,48,72,76,74,79,90,55,92,84,64,61,99,81,74,54,62,36,81,50,86,73,78,80,75,83,77,67,85,83,75,89,81,84,127

Mean predicted aligned error: 13.93 Å

Radius of gyration: 23.37 Å; Cα contacts (8 Å, |Δi|>4): 330; chains: 1; bounding box: 57×40×69 Å

InterPro domains:
  IPR010730 Heterokaryon incompatibility [PF06985] (72-196)

Foldseek 3Di:
DPDDPDDFPPQKCPGPVNLVVVLVVLVCQCPPPPVLPQDPVRAFFADQWWWQLDAPPDAIAIDRCVRDGFAEEEEAEAADDDDADAAAPVCNVVRRVHDHLVSFAQAVSQVSVSCNSSVGRTYDDCRHNAHPHDPVSCVVVVVCVVVNNVNHSYYQYLPPDNHSNPHSMDGDPLLQFAFDWDDDDDDPVRLVVDDQPDCVPDVDDPVSVVSHPDPPPDVPDDPSIDTHTDPDPPDPDDDDDPPDD

Organism: NCBI:txid1469910

pLDDT: mean 75.46, std 24.76, range [27.44, 98.69]